Protein AF-0000000071357071 (afdb_homodimer)

Structure (mmCIF, N/CA/C/O backbone):
data_AF-0000000071357071-model_v1
#
loop_
_entity.id
_entity.type
_entity.pdbx_description
1 polymer 'DUF4286 domain-containing protein'
#
loop_
_atom_site.group_PDB
_atom_site.id
_atom_site.type_symbol
_atom_site.label_atom_id
_atom_site.label_alt_id
_atom_site.label_comp_id
_atom_site.label_asym_id
_atom_site.label_entity_id
_atom_site.label_seq_id
_atom_site.pdbx_PDB_ins_code
_atom_site.Cartn_x
_atom_site.Cartn_y
_atom_site.Cartn_z
_atom_site.occupancy
_atom_site.B_iso_or_equiv
_atom_site.auth_seq_id
_atom_site.auth_comp_id
_atom_site.auth_asym_id
_atom_site.auth_atom_id
_atom_site.pdbx_PDB_model_num
ATOM 1 N N . MET A 1 1 ? -12.484 2.705 -7.578 1 94.31 1 MET A N 1
ATOM 2 C CA . MET A 1 1 ? -11.312 1.882 -7.855 1 94.31 1 MET A CA 1
ATOM 3 C C . MET A 1 1 ? -10.867 1.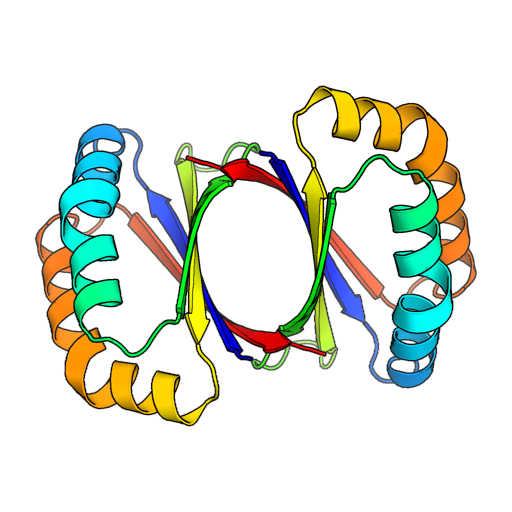126 -6.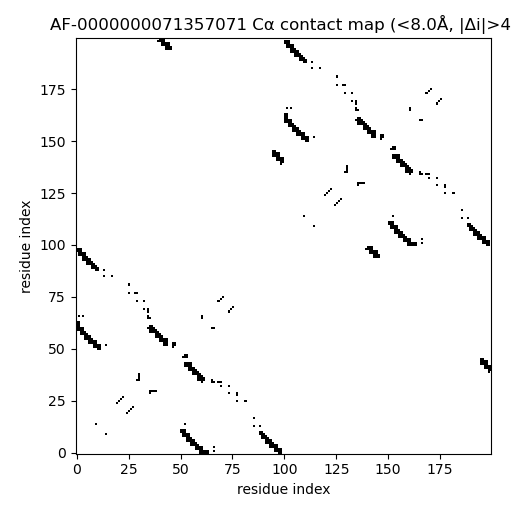605 1 94.31 1 MET A C 1
ATOM 5 O O . MET A 1 1 ? -10.969 1.647 -5.492 1 94.31 1 MET A O 1
ATOM 9 N N . ILE A 1 2 ? -10.547 -0.159 -6.805 1 97.38 2 ILE A N 1
ATOM 10 C CA . ILE A 1 2 ? -10.1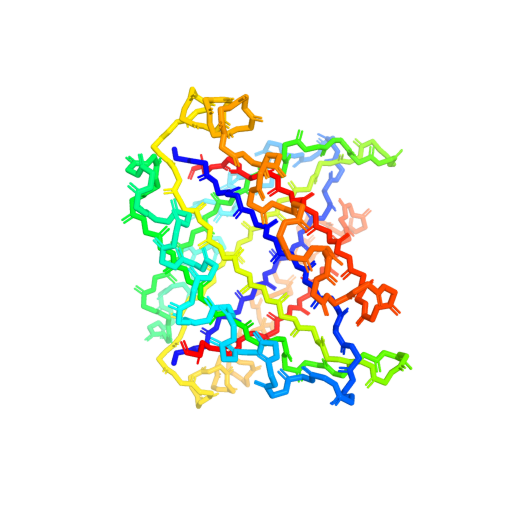33 -0.996 -5.684 1 97.38 2 ILE A CA 1
ATOM 11 C C . ILE A 1 2 ? -8.68 -1.426 -5.871 1 97.38 2 ILE A C 1
ATOM 13 O O . ILE A 1 2 ? -8.273 -1.801 -6.973 1 97.38 2 ILE A O 1
ATOM 17 N N . LEU A 1 3 ? -8 -1.233 -4.844 1 98 3 LEU A N 1
ATOM 18 C CA . LEU A 1 3 ? -6.617 -1.698 -4.824 1 98 3 LEU A CA 1
ATOM 19 C C . LEU A 1 3 ? -6.508 -3.051 -4.129 1 98 3 LEU A C 1
ATOM 21 O O . LEU A 1 3 ? -6.91 -3.193 -2.973 1 98 3 LEU A O 1
ATOM 25 N N . TYR A 1 4 ? -6.094 -4.027 -4.879 1 98.19 4 TYR A N 1
ATOM 26 C CA . TYR A 1 4 ? -5.695 -5.324 -4.34 1 98.19 4 TYR A CA 1
ATOM 27 C C . TYR A 1 4 ? -4.199 -5.355 -4.043 1 98.19 4 TYR A C 1
ATOM 29 O O . TYR A 1 4 ? -3.381 -5.488 -4.957 1 98.19 4 TYR A O 1
ATOM 37 N N . ASN A 1 5 ? -3.896 -5.242 -2.773 1 97.88 5 ASN A N 1
ATOM 38 C CA . ASN A 1 5 ? -2.504 -5.148 -2.354 1 97.88 5 ASN A CA 1
ATOM 39 C C . ASN A 1 5 ? -2.006 -6.461 -1.757 1 97.88 5 ASN A C 1
ATOM 41 O O . ASN A 1 5 ? -2.578 -6.965 -0.79 1 97.88 5 ASN A O 1
ATOM 45 N N . VAL A 1 6 ? -0.964 -6.988 -2.305 1 97.88 6 VAL A N 1
ATOM 46 C CA . VAL A 1 6 ? -0.366 -8.219 -1.805 1 97.88 6 VAL A CA 1
ATOM 47 C C . VAL A 1 6 ? 1.054 -7.945 -1.314 1 97.88 6 VAL A C 1
ATOM 49 O O . VAL A 1 6 ? 1.911 -7.512 -2.088 1 97.88 6 VAL A O 1
ATOM 52 N N . THR A 1 7 ? 1.26 -8.141 -0.059 1 97.12 7 THR A N 1
ATOM 53 C CA . THR A 1 7 ? 2.586 -8.016 0.536 1 97.12 7 THR A CA 1
ATOM 54 C C . THR A 1 7 ? 3.178 -9.383 0.846 1 97.12 7 THR A C 1
ATOM 56 O O . THR A 1 7 ? 2.523 -10.219 1.474 1 97.12 7 THR A O 1
ATOM 59 N N . VAL A 1 8 ? 4.387 -9.555 0.449 1 97.12 8 VAL A N 1
ATOM 60 C CA . VAL A 1 8 ? 5.035 -10.844 0.639 1 97.12 8 VAL A CA 1
ATOM 61 C C . VAL A 1 8 ? 6.391 -10.656 1.313 1 97.12 8 VAL A C 1
ATOM 63 O O . VAL A 1 8 ? 7.18 -9.805 0.9 1 97.12 8 VAL A O 1
ATOM 66 N N . ASN A 1 9 ? 6.504 -11.305 2.396 1 97.19 9 ASN A N 1
ATOM 67 C CA . ASN A 1 9 ? 7.82 -11.484 2.996 1 97.19 9 ASN A CA 1
ATOM 68 C C . ASN A 1 9 ? 8.508 -12.75 2.48 1 97.19 9 ASN A C 1
ATOM 70 O O . ASN A 1 9 ? 8.023 -13.859 2.703 1 97.19 9 ASN A O 1
ATOM 74 N N . ILE A 1 10 ? 9.594 -12.625 1.825 1 96.75 10 ILE A N 1
ATOM 75 C CA . ILE A 1 10 ? 10.203 -13.742 1.11 1 96.75 10 ILE A CA 1
ATOM 76 C C . ILE A 1 10 ? 11.578 -14.039 1.692 1 96.75 10 ILE A C 1
ATOM 78 O O . ILE A 1 10 ? 12.344 -13.117 2.006 1 96.75 10 ILE A O 1
ATOM 82 N N . ASP A 1 11 ? 11.844 -15.336 1.886 1 95.94 11 ASP A N 1
ATOM 83 C CA . ASP A 1 11 ? 13.172 -15.781 2.314 1 95.94 11 ASP A CA 1
ATOM 84 C C . ASP A 1 11 ? 14.242 -15.312 1.337 1 95.94 11 ASP A C 1
ATOM 86 O O . ASP A 1 11 ? 14.078 -15.43 0.121 1 95.94 11 ASP A O 1
ATOM 90 N N . GLN A 1 12 ? 15.273 -14.836 1.868 1 94.25 12 GLN A N 1
ATOM 91 C CA . GLN A 1 12 ? 16.344 -14.266 1.049 1 94.25 12 GLN A CA 1
ATOM 92 C C . GLN A 1 12 ? 16.938 -15.312 0.119 1 94.25 12 GLN A C 1
ATOM 94 O O . GLN A 1 12 ? 17.406 -14.984 -0.975 1 94.25 12 GLN A O 1
ATOM 99 N N . SER A 1 13 ? 16.875 -16.562 0.537 1 94.88 13 SER A N 1
ATOM 100 C CA . SER A 1 13 ? 17.516 -17.656 -0.212 1 94.88 13 SER A CA 1
ATOM 101 C C . SER A 1 13 ? 16.812 -17.875 -1.551 1 94.88 13 SER A C 1
ATOM 103 O O . SER A 1 13 ? 17.422 -18.391 -2.49 1 94.88 13 SER A O 1
ATOM 105 N N . VAL A 1 14 ? 15.586 -17.438 -1.696 1 96.69 14 VAL A N 1
ATOM 106 C CA . VAL A 1 14 ? 14.852 -17.688 -2.936 1 96.69 14 VAL A CA 1
ATOM 107 C C . VAL A 1 14 ? 14.406 -16.359 -3.547 1 96.69 14 VAL A C 1
ATOM 109 O O . VAL A 1 14 ? 13.586 -16.344 -4.469 1 96.69 14 VAL A O 1
ATOM 112 N N . GLU A 1 15 ? 14.891 -15.273 -3.027 1 96.81 15 GLU A N 1
ATOM 113 C CA . GLU A 1 15 ? 14.422 -13.938 -3.381 1 96.81 15 GLU A CA 1
ATOM 114 C C . GLU A 1 15 ? 14.555 -13.688 -4.879 1 96.81 15 GLU A C 1
ATOM 116 O O . GLU A 1 15 ? 13.594 -13.273 -5.531 1 96.81 15 GLU A O 1
ATOM 121 N N . ASP A 1 16 ? 15.758 -13.977 -5.465 1 96.75 16 ASP A N 1
ATOM 122 C CA . ASP A 1 16 ? 16.016 -13.703 -6.871 1 96.75 16 ASP A CA 1
ATOM 123 C C . ASP A 1 16 ? 15.094 -14.508 -7.773 1 96.75 16 ASP A C 1
ATOM 125 O O . ASP A 1 16 ? 14.523 -13.977 -8.727 1 96.75 16 ASP A O 1
ATOM 129 N N . GLU A 1 17 ? 14.984 -15.75 -7.488 1 97.81 17 GLU A N 1
ATOM 130 C CA . GLU A 1 17 ? 14.086 -16.609 -8.25 1 97.81 17 GLU A CA 1
ATOM 131 C C . GLU A 1 17 ? 12.641 -16.141 -8.148 1 97.81 17 GLU A C 1
ATOM 133 O O . GLU A 1 17 ? 11.906 -16.141 -9.141 1 97.81 17 GLU A O 1
ATOM 138 N N . TRP A 1 18 ? 12.312 -15.742 -6.973 1 98.19 18 TRP A N 1
ATOM 139 C CA . TRP A 1 18 ? 10.953 -15.273 -6.727 1 98.19 18 TRP A CA 1
ATOM 140 C C . TRP A 1 18 ? 10.656 -14 -7.52 1 98.19 18 TRP A C 1
ATOM 142 O O . TRP A 1 18 ? 9.609 -13.891 -8.156 1 98.19 18 TRP A O 1
ATOM 152 N N . ILE A 1 19 ? 11.602 -13.094 -7.5 1 98.06 19 ILE A N 1
ATOM 153 C CA . ILE A 1 19 ? 11.422 -11.844 -8.227 1 98.06 19 ILE A CA 1
ATOM 154 C C . ILE A 1 19 ? 11.25 -12.133 -9.719 1 98.06 19 ILE A C 1
ATOM 156 O O . ILE A 1 19 ? 10.375 -11.555 -10.367 1 98.06 19 ILE A O 1
ATOM 160 N N . LYS A 1 20 ? 12.047 -13.008 -10.219 1 98.06 20 LYS A N 1
ATOM 161 C CA . LYS A 1 20 ? 11.961 -13.391 -11.625 1 98.06 20 LYS A CA 1
ATOM 162 C C . LYS A 1 20 ? 10.602 -14.016 -11.938 1 98.06 20 LYS A C 1
ATOM 164 O O . LYS A 1 20 ? 9.961 -13.656 -12.93 1 98.06 20 LYS A O 1
ATOM 169 N N . PHE A 1 21 ? 10.188 -14.945 -11.07 1 98.5 21 PHE A N 1
ATOM 170 C CA . PHE A 1 21 ? 8.898 -15.602 -11.242 1 98.5 21 PHE A CA 1
ATOM 171 C C . PHE A 1 21 ? 7.766 -14.586 -11.219 1 98.5 21 PHE A C 1
ATOM 173 O O . PHE A 1 21 ? 6.863 -14.633 -12.055 1 98.5 21 PHE A O 1
ATOM 180 N N . MET A 1 22 ? 7.801 -13.609 -10.266 1 98.5 22 MET A N 1
ATOM 181 C CA . MET A 1 22 ? 6.77 -12.578 -10.164 1 98.5 22 MET A CA 1
ATOM 182 C C . MET A 1 22 ? 6.719 -11.727 -11.422 1 98.5 22 MET A C 1
ATOM 184 O O . MET A 1 22 ? 5.648 -11.516 -11.992 1 98.5 22 MET A O 1
ATOM 188 N N . ARG A 1 23 ? 7.883 -11.297 -11.906 1 97.75 23 ARG A N 1
ATOM 189 C CA . ARG A 1 23 ? 7.969 -10.344 -13.008 1 97.75 23 ARG A CA 1
ATOM 190 C C . ARG A 1 23 ? 7.629 -11.016 -14.336 1 97.75 23 ARG A C 1
ATOM 192 O O . ARG A 1 23 ? 6.961 -10.43 -15.188 1 97.75 23 ARG A O 1
ATOM 199 N N . GLU A 1 24 ? 8 -12.227 -14.508 1 98 24 GLU A N 1
ATOM 200 C CA . GLU A 1 24 ? 7.934 -12.844 -15.828 1 98 24 GLU A CA 1
ATOM 201 C C . GLU A 1 24 ? 6.715 -13.758 -15.953 1 98 24 GLU A C 1
ATOM 203 O O . GLU A 1 24 ? 6.266 -14.055 -17.062 1 98 24 GLU A O 1
ATOM 208 N N . THR A 1 25 ? 6.215 -14.203 -14.828 1 98.44 25 THR A N 1
ATOM 209 C CA . THR A 1 25 ? 5.168 -15.219 -14.922 1 98.44 25 THR A CA 1
ATOM 210 C C . THR A 1 25 ? 3.92 -14.773 -14.156 1 98.44 25 THR A C 1
ATOM 212 O O . THR A 1 25 ? 2.885 -14.492 -14.766 1 98.44 25 THR A O 1
ATOM 215 N N . HIS A 1 26 ? 3.979 -14.633 -12.844 1 98.69 26 HIS A N 1
ATOM 216 C CA . HIS A 1 26 ? 2.811 -14.5 -11.977 1 98.69 26 HIS A CA 1
ATOM 217 C C . HIS A 1 26 ? 2.055 -13.203 -12.266 1 98.69 26 HIS A C 1
ATOM 219 O O . HIS A 1 26 ? 0.847 -13.227 -12.516 1 98.69 26 HIS A O 1
ATOM 225 N N . ILE A 1 27 ? 2.775 -12.055 -12.266 1 98.56 27 ILE A N 1
ATOM 226 C CA . ILE A 1 27 ? 2.129 -10.758 -12.453 1 98.56 27 ILE A CA 1
ATOM 227 C C . ILE A 1 27 ? 1.509 -10.695 -13.852 1 98.56 27 ILE A C 1
ATOM 229 O O . ILE A 1 27 ? 0.346 -10.312 -14 1 98.56 27 ILE A O 1
ATOM 233 N N . PRO A 1 28 ? 2.301 -11.141 -14.898 1 98.44 28 PRO A N 1
ATOM 234 C CA . PRO A 1 28 ? 1.696 -11.148 -16.234 1 98.44 28 PRO A CA 1
ATOM 235 C C . PRO A 1 28 ? 0.455 -12.031 -16.312 1 98.44 28 PRO A C 1
ATOM 237 O O . PRO A 1 28 ? -0.517 -11.68 -16.984 1 98.44 28 PRO A O 1
ATOM 240 N N . GLU A 1 29 ? 0.411 -13.156 -15.656 1 98.5 29 GLU A N 1
ATOM 241 C CA . GLU A 1 29 ? -0.749 -14.039 -15.656 1 98.5 29 GLU A CA 1
ATOM 242 C C . GLU A 1 29 ? -1.946 -13.383 -14.977 1 98.5 29 GLU A C 1
ATOM 244 O O . GLU A 1 29 ? -3.078 -13.508 -15.453 1 98.5 29 GLU A O 1
ATOM 249 N N . VAL A 1 30 ? -1.694 -12.719 -13.867 1 98.56 30 VAL A N 1
ATOM 250 C CA . VAL A 1 30 ? -2.76 -12.008 -13.172 1 98.56 30 VAL A CA 1
ATOM 251 C C . VAL A 1 30 ? -3.324 -10.914 -14.078 1 98.56 30 VAL A C 1
ATOM 253 O O . VAL A 1 30 ? -4.543 -10.781 -14.211 1 98.56 30 VAL A O 1
ATOM 256 N N . MET A 1 31 ? -2.432 -10.203 -14.727 1 98.38 31 MET A N 1
ATOM 257 C CA . MET A 1 31 ? -2.859 -9.117 -15.602 1 98.38 31 MET A CA 1
ATOM 258 C C . MET A 1 31 ? -3.594 -9.656 -16.828 1 98.38 31 MET A C 1
ATOM 260 O O . MET A 1 31 ? -4.504 -9.008 -17.344 1 98.38 31 MET A O 1
ATOM 264 N N . ALA A 1 32 ? -3.221 -10.812 -17.312 1 98 32 ALA A N 1
ATOM 265 C CA . ALA A 1 32 ? -3.791 -11.422 -18.5 1 98 32 ALA A CA 1
ATOM 266 C C . ALA A 1 32 ? -5.254 -11.797 -18.281 1 98 32 ALA A C 1
ATOM 268 O O . ALA A 1 32 ? -5.988 -12.039 -19.25 1 98 32 ALA A O 1
ATOM 269 N N . THR A 1 33 ? -5.641 -11.875 -17.016 1 97.94 33 THR A N 1
ATOM 270 C CA . THR A 1 33 ? -7.047 -12.148 -16.734 1 97.94 33 THR A CA 1
ATOM 271 C C . THR A 1 33 ? -7.938 -11.031 -17.281 1 97.94 33 THR A C 1
ATOM 273 O O . THR A 1 33 ? -9.133 -11.234 -17.484 1 97.94 33 THR A O 1
ATOM 276 N N . GLY A 1 34 ? -7.371 -9.805 -17.359 1 97.81 34 GLY A N 1
ATOM 277 C CA . GLY A 1 34 ? -8.102 -8.664 -17.875 1 97.81 34 GLY A CA 1
ATOM 278 C C . GLY A 1 34 ? -8.938 -7.957 -16.828 1 97.81 34 GLY A C 1
ATOM 279 O O . GLY A 1 34 ? -9.727 -7.059 -17.156 1 97.81 34 GLY A O 1
ATOM 280 N N . LEU A 1 35 ? -8.742 -8.32 -15.633 1 98.25 35 LEU A N 1
ATOM 281 C CA . LEU A 1 35 ? -9.617 -7.812 -14.586 1 98.25 35 LEU A CA 1
ATOM 282 C C . LEU A 1 35 ? -8.977 -6.637 -13.859 1 98.25 35 LEU A C 1
ATOM 284 O O . LEU A 1 35 ? -9.633 -5.938 -13.086 1 98.25 35 LEU A O 1
ATOM 288 N N . PHE A 1 36 ? -7.695 -6.426 -14.07 1 98.31 36 PHE A N 1
ATOM 289 C CA . PHE A 1 36 ? -6.957 -5.332 -13.445 1 98.31 36 PHE A CA 1
ATOM 290 C C . PHE A 1 36 ? -6.43 -4.367 -14.5 1 98.31 36 PHE A C 1
ATOM 292 O O . PHE A 1 36 ? -5.992 -4.789 -15.578 1 98.31 36 PHE A O 1
ATOM 299 N N . LYS A 1 37 ? -6.457 -3.111 -14.18 1 97.06 37 LYS A N 1
ATOM 300 C CA . LYS A 1 37 ? -6.082 -2.064 -15.125 1 97.06 37 LYS A CA 1
ATOM 301 C C . LYS A 1 37 ? -4.582 -1.797 -15.086 1 97.06 37 LYS A C 1
ATOM 303 O O . LYS A 1 37 ? -3.984 -1.423 -16.094 1 97.06 37 LYS A O 1
ATOM 308 N N . GLU A 1 38 ? -4.086 -1.896 -13.953 1 96.25 38 GLU A N 1
ATOM 309 C CA . GLU A 1 38 ? -2.676 -1.587 -13.7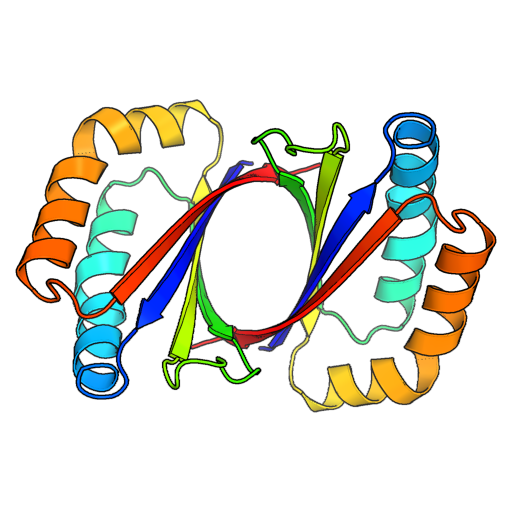42 1 96.25 38 GLU A CA 1
ATOM 310 C C . GLU A 1 38 ? -2.115 -2.35 -12.547 1 96.25 38 GLU A C 1
ATOM 312 O O . GLU A 1 38 ? -2.873 -2.887 -11.734 1 96.25 38 GLU A O 1
ATOM 317 N N . ASN A 1 39 ? -0.818 -2.461 -12.617 1 97.81 39 ASN A N 1
ATOM 318 C CA . ASN A 1 39 ? -0.112 -3.043 -11.477 1 97.81 39 ASN A CA 1
ATOM 319 C C . ASN A 1 39 ? 1.154 -2.26 -11.141 1 97.81 39 ASN A C 1
ATOM 321 O O . ASN A 1 39 ? 1.68 -1.531 -11.984 1 97.81 39 ASN A O 1
ATOM 325 N N . LYS A 1 40 ? 1.569 -2.312 -9.945 1 97.31 40 LYS A N 1
ATOM 326 C CA . LYS A 1 40 ? 2.855 -1.798 -9.477 1 97.31 40 LYS A CA 1
ATOM 327 C C . LYS A 1 40 ? 3.557 -2.805 -8.57 1 97.31 40 LYS A C 1
ATOM 329 O O . LYS A 1 40 ? 2.91 -3.471 -7.762 1 97.31 40 LYS A O 1
ATOM 334 N N . PHE A 1 41 ? 4.816 -2.938 -8.789 1 98.25 41 PHE A N 1
ATOM 335 C CA . PHE A 1 41 ? 5.645 -3.871 -8.039 1 98.25 41 PHE A CA 1
ATOM 336 C C . PHE A 1 41 ? 6.727 -3.131 -7.262 1 98.25 41 PHE A C 1
ATOM 338 O O . PHE A 1 41 ? 7.555 -2.432 -7.852 1 98.25 41 PHE A O 1
ATOM 345 N N . PHE A 1 42 ? 6.621 -3.303 -5.875 1 98.06 42 PHE A N 1
ATOM 346 C CA . PHE A 1 42 ? 7.5 -2.508 -5.02 1 98.06 42 PHE A CA 1
ATOM 347 C C . PHE A 1 42 ? 8.32 -3.408 -4.105 1 98.06 42 PHE A C 1
ATOM 349 O O . PHE A 1 42 ? 7.922 -4.535 -3.809 1 98.06 42 PHE A O 1
ATOM 356 N N . ARG A 1 43 ? 9.461 -2.885 -3.693 1 97 43 ARG A N 1
ATOM 357 C CA . ARG A 1 43 ? 10.242 -3.418 -2.584 1 97 43 ARG A CA 1
ATOM 358 C C . ARG A 1 43 ? 10.188 -2.488 -1.377 1 97 43 ARG A C 1
ATOM 360 O O . ARG A 1 43 ? 10.367 -1.275 -1.512 1 97 43 ARG A O 1
ATOM 367 N N . LEU A 1 44 ? 9.828 -3.02 -0.207 1 95.56 44 LEU A N 1
ATOM 368 C CA . LEU A 1 44 ? 9.891 -2.209 1.005 1 95.56 44 LEU A CA 1
ATOM 369 C C . LEU A 1 44 ? 11.328 -1.88 1.369 1 95.56 44 LEU A C 1
ATOM 371 O O . LEU A 1 44 ? 12.195 -2.764 1.373 1 95.56 44 LEU A O 1
ATOM 375 N N . MET A 1 45 ? 11.586 -0.654 1.649 1 92.5 45 MET A N 1
ATOM 376 C CA . MET A 1 45 ? 12.961 -0.201 1.841 1 92.5 45 MET A CA 1
ATOM 377 C C . MET A 1 45 ? 13.398 -0.375 3.293 1 92.5 45 MET A C 1
ATOM 379 O O . MET A 1 45 ? 14.531 -0.051 3.648 1 92.5 45 MET A O 1
ATOM 383 N N . HIS A 1 46 ? 12.586 -0.886 4.102 1 86.69 46 HIS A N 1
ATOM 384 C CA . HIS A 1 46 ? 12.992 -1.188 5.469 1 86.69 46 HIS A CA 1
ATOM 385 C C . HIS A 1 46 ? 13.195 -2.688 5.664 1 86.69 46 HIS A C 1
ATOM 387 O O . HIS A 1 46 ? 12.508 -3.498 5.039 1 86.69 46 HIS A O 1
ATOM 393 N N . GLU A 1 47 ? 14.117 -2.994 6.414 1 74.75 47 GLU A N 1
ATOM 394 C CA . GLU A 1 47 ? 14.453 -4.387 6.688 1 74.75 47 GLU A CA 1
ATOM 395 C C . GLU A 1 47 ? 13.414 -5.039 7.594 1 74.75 47 GLU A C 1
ATOM 397 O O . GLU A 1 47 ? 12.875 -4.395 8.5 1 74.75 47 GLU A O 1
ATOM 402 N N . ALA A 1 48 ? 13.328 -6.289 7.156 1 78.31 48 ALA A N 1
ATOM 403 C CA . ALA A 1 48 ? 12.453 -7.078 8.023 1 78.31 48 ALA A CA 1
ATOM 404 C C . ALA A 1 48 ? 13.219 -7.609 9.234 1 78.31 48 ALA A C 1
ATOM 406 O O . ALA A 1 48 ? 14.43 -7.84 9.156 1 78.31 48 ALA A O 1
ATOM 407 N N . GLU A 1 49 ? 12.484 -7.699 10.227 1 79.12 49 GLU A N 1
ATOM 408 C CA . GLU A 1 49 ? 13.086 -8.188 11.461 1 79.12 49 GLU A CA 1
ATOM 409 C C . GLU A 1 49 ? 13.555 -9.625 11.32 1 79.12 49 GLU A C 1
ATOM 4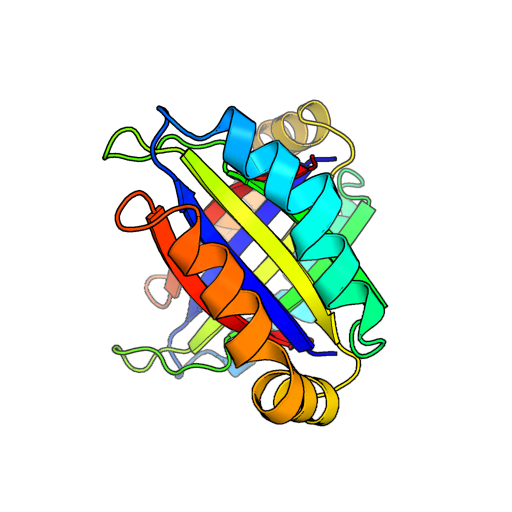11 O O . GLU A 1 49 ? 14.539 -10.031 11.945 1 79.12 49 GLU A O 1
ATOM 416 N N . ASP A 1 50 ? 12.969 -10.43 10.477 1 80.25 50 ASP A N 1
ATOM 417 C CA . ASP A 1 50 ? 13.258 -11.859 10.383 1 80.25 50 ASP A CA 1
ATOM 418 C C . ASP A 1 50 ? 14.312 -12.141 9.312 1 80.25 50 ASP A C 1
ATOM 420 O O . ASP A 1 50 ? 14.625 -13.297 9.023 1 80.25 50 ASP A O 1
ATOM 424 N N . GLY A 1 51 ? 14.805 -11.156 8.758 1 81.81 51 GLY A N 1
ATOM 425 C CA . GLY A 1 51 ? 15.82 -11.328 7.73 1 81.81 51 GLY A CA 1
ATOM 426 C C . GLY A 1 51 ? 15.234 -11.484 6.336 1 81.81 51 GLY A C 1
ATOM 427 O O . GLY A 1 51 ? 15.977 -11.555 5.352 1 81.81 51 GLY A O 1
ATOM 428 N N . GLY A 1 52 ? 14 -11.609 6.238 1 89.94 52 GLY A N 1
ATOM 429 C CA . GLY A 1 52 ? 13.367 -11.648 4.93 1 89.94 52 GLY A CA 1
ATOM 430 C C . GLY A 1 52 ? 13.25 -10.281 4.277 1 89.94 52 GLY A C 1
ATOM 431 O O . GLY A 1 52 ? 13.727 -9.289 4.828 1 89.94 52 GLY A O 1
ATOM 432 N N . VAL A 1 53 ? 12.898 -10.352 3.066 1 94.06 53 VAL A N 1
ATOM 433 C CA . VAL A 1 53 ? 12.672 -9.102 2.346 1 94.06 53 VAL A CA 1
ATOM 434 C C . VAL A 1 53 ? 11.195 -8.953 2.016 1 94.06 53 VAL A C 1
ATOM 436 O O . VAL A 1 53 ? 10.539 -9.922 1.617 1 94.06 53 VAL A O 1
ATOM 439 N N . ASN A 1 54 ? 10.672 -7.766 2.16 1 96.56 54 ASN A N 1
ATOM 440 C CA . ASN A 1 54 ? 9.258 -7.512 1.92 1 96.56 54 ASN A CA 1
ATOM 441 C C . ASN A 1 54 ? 9.031 -6.848 0.565 1 96.56 54 ASN A C 1
ATOM 443 O O . ASN A 1 54 ? 9.75 -5.914 0.198 1 96.56 54 ASN A O 1
ATOM 447 N N . TYR A 1 55 ? 8.125 -7.383 -0.099 1 97.75 55 TYR A N 1
ATOM 448 C CA . TYR A 1 55 ? 7.676 -6.836 -1.375 1 97.75 55 TYR A CA 1
ATOM 449 C C . TYR A 1 55 ? 6.172 -6.582 -1.363 1 97.75 55 TYR A C 1
ATOM 451 O O . TYR A 1 55 ? 5.441 -7.18 -0.568 1 97.75 55 TYR A O 1
ATOM 459 N N . SER A 1 56 ? 5.801 -5.695 -2.242 1 97.69 56 SER A N 1
ATOM 460 C CA . SER A 1 56 ? 4.379 -5.402 -2.402 1 97.69 56 SER A CA 1
ATOM 461 C C . SER A 1 56 ? 3.99 -5.344 -3.875 1 97.69 56 SER A C 1
ATOM 463 O O . SER A 1 56 ? 4.645 -4.664 -4.668 1 97.69 56 SER A O 1
ATOM 465 N N . VAL A 1 57 ? 2.986 -6.062 -4.238 1 98.38 57 VAL A N 1
ATOM 466 C CA . VAL A 1 57 ? 2.387 -5.965 -5.562 1 98.38 57 VAL A CA 1
ATOM 467 C C . VAL A 1 57 ? 0.989 -5.359 -5.453 1 98.38 57 VAL A C 1
ATOM 469 O O . VAL A 1 57 ? 0.148 -5.855 -4.699 1 98.38 57 VAL A O 1
ATOM 472 N N . GLN A 1 58 ? 0.832 -4.328 -6.172 1 98.06 58 GLN A N 1
ATOM 473 C CA . GLN A 1 58 ? -0.45 -3.631 -6.184 1 98.06 58 GLN A CA 1
ATOM 474 C C . GLN A 1 58 ? -1.182 -3.848 -7.508 1 98.06 58 GLN A C 1
ATOM 476 O O . GLN A 1 58 ? -0.616 -3.629 -8.578 1 98.06 58 GLN A O 1
ATOM 481 N N . TYR A 1 59 ? -2.4 -4.312 -7.441 1 98.56 59 TYR A N 1
ATOM 482 C CA . TYR A 1 59 ? -3.271 -4.461 -8.602 1 98.56 59 TYR A CA 1
ATOM 483 C C . TYR A 1 59 ? -4.48 -3.537 -8.5 1 98.56 59 TYR A C 1
ATOM 485 O O . TYR A 1 59 ? -5.207 -3.568 -7.504 1 98.56 59 TYR A O 1
ATOM 493 N N . PHE A 1 60 ? -4.703 -2.781 -9.484 1 98.12 60 PHE A N 1
ATOM 494 C CA . PHE A 1 60 ? -5.797 -1.815 -9.469 1 98.12 60 PHE A CA 1
ATOM 495 C C . PHE A 1 60 ? -6.973 -2.314 -10.297 1 98.12 60 PHE A C 1
ATOM 497 O O . PHE A 1 60 ? -6.848 -2.502 -11.516 1 98.12 60 PHE A O 1
ATOM 504 N N . ALA A 1 61 ? -8.016 -2.514 -9.656 1 98.12 61 ALA A N 1
ATOM 505 C CA . ALA A 1 61 ? -9.25 -2.93 -10.305 1 98.12 61 ALA A CA 1
ATOM 506 C C . ALA A 1 61 ? -10.258 -1.78 -10.367 1 98.12 61 ALA A C 1
ATOM 508 O O . ALA A 1 61 ? -10.289 -0.93 -9.477 1 98.12 61 ALA A O 1
ATOM 509 N N . GLU A 1 62 ? -11.086 -1.845 -11.359 1 97.44 62 GLU A N 1
ATOM 510 C CA . GLU A 1 62 ? -12.07 -0.786 -11.555 1 97.44 62 GLU A CA 1
ATOM 511 C C . GLU A 1 62 ? -13.086 -0.763 -10.422 1 97.44 62 GLU A C 1
ATOM 513 O O . GLU A 1 62 ? -13.531 0.307 -10 1 97.44 62 GLU A O 1
ATOM 518 N N . ASP A 1 63 ? -13.539 -1.926 -10.047 1 96.38 63 ASP A N 1
ATOM 519 C CA . ASP A 1 63 ? -14.539 -2.02 -8.984 1 96.38 63 ASP A CA 1
ATOM 520 C C . ASP A 1 63 ? -14.469 -3.373 -8.281 1 96.38 63 ASP A C 1
ATOM 522 O O . ASP A 1 63 ? -13.625 -4.207 -8.617 1 96.38 63 ASP A O 1
ATOM 526 N N . MET A 1 64 ? -15.297 -3.531 -7.27 1 95.62 64 MET A N 1
ATOM 527 C CA . MET A 1 64 ? -15.297 -4.719 -6.418 1 95.62 64 MET A CA 1
ATOM 528 C C . MET A 1 64 ? -15.703 -5.957 -7.211 1 95.62 64 MET A C 1
ATOM 530 O O . MET A 1 64 ? -15.32 -7.074 -6.863 1 95.62 64 MET A O 1
ATOM 534 N N . ASP A 1 65 ? -16.484 -5.785 -8.258 1 97.75 65 ASP A N 1
ATOM 535 C CA . ASP A 1 65 ? -16.938 -6.918 -9.062 1 97.75 65 ASP A CA 1
ATOM 536 C C . ASP A 1 65 ? -15.758 -7.617 -9.742 1 97.75 65 ASP A C 1
ATOM 538 O O . ASP A 1 65 ? -15.734 -8.844 -9.844 1 97.75 65 ASP A O 1
ATOM 542 N N . LYS A 1 66 ? -14.836 -6.832 -10.172 1 98.12 66 LYS A N 1
ATOM 543 C CA . LYS A 1 66 ? -13.656 -7.398 -10.812 1 98.12 66 LYS A CA 1
ATOM 544 C C . LYS A 1 66 ? -12.836 -8.219 -9.82 1 98.12 66 LYS A C 1
ATOM 546 O O . LYS A 1 66 ? -12.312 -9.281 -10.156 1 98.12 66 LYS A O 1
ATOM 551 N N . ILE A 1 67 ? -12.781 -7.77 -8.609 1 97.56 67 ILE A N 1
ATOM 552 C CA . ILE A 1 67 ? -12.062 -8.477 -7.559 1 97.56 67 ILE A CA 1
ATOM 553 C C . ILE A 1 67 ? -12.742 -9.805 -7.262 1 97.56 67 ILE A C 1
ATOM 555 O O . ILE A 1 67 ? -12.086 -10.844 -7.164 1 97.56 67 ILE A O 1
ATOM 559 N N . LYS A 1 68 ? -13.984 -9.773 -7.109 1 97.5 68 LYS A N 1
ATOM 560 C CA . LYS A 1 68 ? -14.75 -10.984 -6.828 1 97.5 68 LYS A CA 1
ATOM 561 C C . LYS A 1 68 ? -14.586 -12.016 -7.945 1 97.5 68 LYS A C 1
ATOM 563 O O . LYS A 1 68 ? -14.406 -13.203 -7.68 1 97.5 68 LYS A O 1
ATOM 568 N N . GLU A 1 69 ? -14.688 -11.508 -9.117 1 98.06 69 GLU A N 1
ATOM 569 C CA . GLU A 1 69 ? -14.484 -12.383 -10.266 1 98.06 69 GLU A CA 1
ATOM 570 C C . GLU A 1 69 ? -13.094 -13.016 -10.234 1 98.06 69 GLU A C 1
ATOM 572 O O . GLU A 1 69 ? -12.945 -14.211 -10.484 1 98.06 69 GLU A O 1
ATOM 577 N N . TYR A 1 70 ? -12.125 -12.188 -9.969 1 98.5 70 TYR A N 1
ATOM 578 C CA . TYR A 1 70 ? -10.758 -12.68 -9.852 1 98.5 70 TYR A CA 1
ATOM 579 C C . TYR A 1 70 ? -10.656 -13.781 -8.805 1 98.5 70 TYR A C 1
ATOM 581 O O . TYR A 1 70 ? -10.078 -14.836 -9.055 1 98.5 70 TYR A O 1
ATOM 589 N N . GLN A 1 71 ? -11.156 -13.539 -7.609 1 97.31 71 GLN A N 1
ATOM 590 C CA . GLN A 1 71 ? -11.102 -14.477 -6.492 1 97.31 71 GLN A CA 1
ATOM 591 C C . GLN A 1 71 ? -11.844 -15.766 -6.816 1 97.31 71 GLN A C 1
ATOM 593 O O . GLN A 1 71 ? -11.414 -16.859 -6.422 1 97.31 71 GLN A O 1
ATOM 598 N N . GLU A 1 72 ? -12.867 -15.664 -7.586 1 97.31 72 GLU A N 1
ATOM 599 C CA . GLU A 1 72 ? -13.711 -16.812 -7.883 1 97.31 72 GLU A CA 1
ATOM 600 C C . GLU A 1 72 ? -13.141 -17.641 -9.031 1 97.31 72 GLU A C 1
ATOM 602 O O . GLU A 1 72 ? -13.18 -18.875 -8.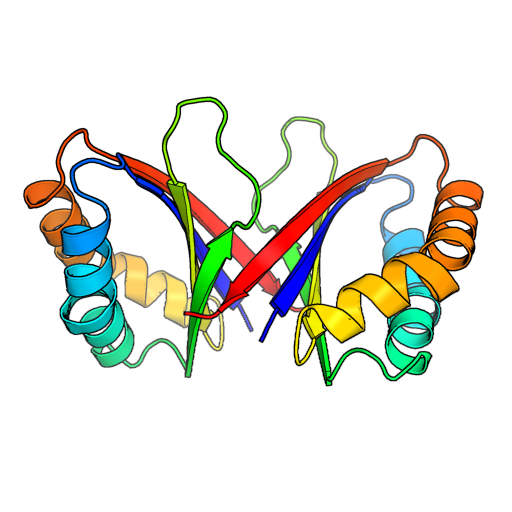992 1 97.31 72 GLU A O 1
ATOM 607 N N . LYS A 1 73 ? -12.523 -17 -9.961 1 97.88 73 LYS A N 1
ATOM 608 C CA . LYS A 1 73 ? -12.234 -17.703 -11.211 1 97.88 73 LYS A CA 1
ATOM 609 C C . LYS A 1 73 ? -10.742 -17.953 -11.367 1 97.88 73 LYS A C 1
ATOM 611 O O . LYS A 1 73 ? -10.328 -18.891 -12.062 1 97.88 73 LYS A O 1
ATOM 616 N N . HIS A 1 74 ? -9.961 -17.078 -10.789 1 98.12 74 HIS A N 1
ATOM 617 C CA . HIS A 1 74 ? -8.562 -17.109 -11.219 1 98.12 74 HIS A CA 1
ATOM 618 C C . HIS A 1 74 ? -7.625 -17.281 -10.031 1 98.12 74 HIS A C 1
ATOM 620 O O . HIS A 1 74 ? -6.582 -17.922 -10.141 1 98.12 74 HIS A O 1
ATOM 626 N N . ALA A 1 75 ? -7.961 -16.734 -8.867 1 97.19 75 ALA A N 1
ATOM 627 C CA . ALA A 1 75 ? -7.047 -16.578 -7.738 1 97.19 75 ALA A CA 1
ATOM 628 C C . ALA A 1 75 ? -6.496 -17.938 -7.285 1 97.19 75 ALA A C 1
ATOM 630 O O . ALA A 1 75 ? -5.289 -18.094 -7.102 1 97.19 75 ALA A O 1
ATOM 631 N N . ARG A 1 76 ? -7.367 -18.875 -7.137 1 96.94 76 ARG A N 1
ATOM 632 C CA . ARG A 1 76 ? -6.977 -20.188 -6.609 1 96.94 76 ARG A CA 1
ATOM 633 C C . ARG A 1 76 ? -5.852 -20.797 -7.438 1 96.94 76 ARG A C 1
ATOM 635 O O . ARG A 1 76 ? -4.812 -21.188 -6.895 1 96.94 76 ARG A O 1
ATOM 642 N N . GLN A 1 77 ? -6.043 -20.891 -8.688 1 97.06 77 GLN A N 1
ATOM 643 C CA . GLN A 1 77 ? -5.059 -21.516 -9.562 1 97.06 77 GLN A CA 1
ATOM 644 C C . GLN A 1 77 ? -3.732 -20.75 -9.523 1 97.06 77 GLN A C 1
ATOM 646 O O . GLN A 1 77 ? -2.666 -21.359 -9.445 1 97.06 77 GLN A O 1
ATOM 651 N N . LEU A 1 78 ? -3.814 -19.469 -9.602 1 97.81 78 LEU A N 1
ATOM 652 C CA . LEU A 1 78 ? -2.609 -18.656 -9.633 1 97.81 78 LEU A CA 1
ATOM 653 C C . LEU A 1 78 ? -1.867 -18.719 -8.305 1 97.81 78 LEU A C 1
ATOM 655 O O . LEU A 1 78 ? -0.638 -18.812 -8.273 1 97.81 78 LEU A O 1
ATOM 659 N N . GLN A 1 79 ? -2.592 -18.672 -7.18 1 96.81 79 GLN A N 1
ATOM 660 C CA . GLN A 1 79 ? -1.982 -18.734 -5.855 1 96.81 79 GLN A CA 1
ATOM 661 C C . GLN A 1 79 ? -1.403 -20.109 -5.578 1 96.81 79 GLN A C 1
ATOM 663 O O . GLN A 1 79 ? -0.362 -20.234 -4.93 1 96.81 79 GLN A O 1
ATOM 668 N N . ASP A 1 80 ? -2.068 -21.141 -6.105 1 97.06 80 ASP A N 1
ATOM 669 C CA . ASP A 1 80 ? -1.56 -22.5 -5.961 1 97.06 80 ASP A CA 1
ATOM 670 C C . ASP A 1 80 ? -0.209 -22.656 -6.656 1 97.06 80 ASP A C 1
ATOM 672 O O . ASP A 1 80 ? 0.703 -23.297 -6.121 1 97.06 80 ASP A O 1
ATOM 676 N N . LYS A 1 81 ? -0.155 -22.156 -7.828 1 96.44 81 LYS A N 1
ATOM 677 C CA . LYS A 1 81 ? 1.103 -22.188 -8.57 1 96.44 81 LYS A CA 1
ATOM 678 C C . LYS A 1 81 ? 2.223 -21.516 -7.777 1 96.44 81 LYS A C 1
ATOM 680 O O . LYS A 1 81 ? 3.334 -22.047 -7.699 1 96.44 81 LYS A O 1
ATOM 685 N N . HIS A 1 82 ? 1.933 -20.328 -7.238 1 97.06 82 HIS A N 1
ATOM 686 C CA . HIS A 1 82 ? 2.883 -19.594 -6.406 1 97.06 82 HIS A CA 1
ATOM 687 C C . HIS A 1 82 ? 3.271 -20.406 -5.172 1 97.06 82 HIS A C 1
ATOM 689 O O . HIS A 1 82 ? 4.453 -20.5 -4.836 1 97.06 82 HIS A O 1
ATOM 695 N N . GLN A 1 83 ? 2.314 -21 -4.539 1 96.31 83 GLN A N 1
ATOM 696 C CA . GLN A 1 83 ? 2.537 -21.781 -3.328 1 96.31 83 GLN A CA 1
ATOM 697 C C . GLN A 1 83 ? 3.402 -23 -3.613 1 96.31 83 GLN A C 1
ATOM 699 O O . GLN A 1 83 ? 4.285 -23.344 -2.824 1 96.31 83 GLN A O 1
ATOM 704 N N . LEU A 1 84 ? 3.131 -23.688 -4.688 1 95.62 84 LEU A N 1
ATOM 705 C CA . LEU A 1 84 ? 3.863 -24.891 -5.059 1 95.62 84 LEU A CA 1
ATOM 706 C C . LEU A 1 84 ? 5.34 -24.578 -5.289 1 95.62 84 LEU A C 1
ATOM 708 O O . LEU A 1 84 ? 6.211 -25.359 -4.91 1 95.62 84 LEU A O 1
ATOM 712 N N . LYS A 1 85 ? 5.602 -23.5 -5.805 1 96.31 85 LYS A N 1
ATOM 713 C CA . LYS A 1 85 ? 6.973 -23.156 -6.18 1 96.31 85 LYS A CA 1
ATOM 714 C C . LYS A 1 85 ? 7.766 -22.688 -4.965 1 96.31 85 LYS A C 1
ATOM 716 O O . LYS A 1 85 ? 8.969 -22.953 -4.859 1 96.31 85 LYS A O 1
ATOM 721 N N . PHE A 1 86 ? 7.117 -21.984 -4.07 1 97.31 86 PHE A N 1
ATOM 722 C CA . PHE A 1 86 ? 7.859 -21.344 -2.992 1 97.31 86 PHE A CA 1
ATOM 723 C C . PHE A 1 86 ? 7.312 -21.766 -1.634 1 97.31 86 PHE A C 1
ATOM 725 O O . PHE A 1 86 ? 7.316 -20.969 -0.686 1 97.31 86 PHE A O 1
ATOM 732 N N . ARG A 1 87 ? 6.996 -22.922 -1.492 1 93.38 87 ARG A N 1
ATOM 733 C CA . ARG A 1 87 ? 6.391 -23.453 -0.28 1 93.38 87 ARG A CA 1
ATOM 734 C C . ARG A 1 87 ? 7.277 -23.203 0.935 1 93.38 87 ARG A C 1
ATOM 736 O O . ARG A 1 87 ? 8.484 -23.453 0.889 1 93.38 87 ARG A O 1
ATOM 743 N N . ASP A 1 88 ? 6.652 -22.625 1.979 1 94.25 88 ASP A N 1
ATOM 744 C CA . ASP A 1 88 ? 7.258 -22.406 3.291 1 94.25 88 ASP A CA 1
ATOM 745 C C . ASP A 1 88 ? 8.406 -21.406 3.215 1 94.25 88 ASP A C 1
ATOM 747 O O . ASP A 1 88 ? 9.297 -21.406 4.066 1 94.25 88 ASP A O 1
ATOM 751 N N . ARG A 1 89 ? 8.469 -20.641 2.203 1 95.69 89 ARG A N 1
ATOM 752 C CA . ARG A 1 89 ? 9.562 -19.688 2.039 1 95.69 89 ARG A CA 1
ATOM 753 C C . ARG A 1 89 ? 9.047 -18.25 2.023 1 95.69 89 ARG A C 1
ATOM 755 O O . ARG A 1 89 ? 9.773 -17.328 1.656 1 95.69 89 ARG A O 1
ATOM 762 N N . TYR A 1 90 ? 7.828 -18.172 2.338 1 96.44 90 TYR A N 1
ATOM 763 C CA . TYR A 1 90 ? 7.262 -16.828 2.291 1 96.44 90 TYR A CA 1
ATOM 764 C C . TYR A 1 90 ? 6.117 -16.672 3.287 1 96.44 90 TYR A C 1
ATOM 766 O O . TYR A 1 90 ? 5.57 -17.672 3.762 1 96.44 90 TYR A O 1
ATOM 774 N N . VAL A 1 91 ? 5.891 -15.516 3.672 1 95.94 91 VAL A N 1
ATOM 775 C CA . VAL A 1 91 ? 4.684 -15.086 4.371 1 95.94 91 VAL A CA 1
ATOM 776 C C . VAL A 1 91 ? 3.951 -14.031 3.541 1 95.94 91 VAL A C 1
ATOM 778 O O . VAL A 1 91 ? 4.57 -13.102 3.016 1 95.94 91 VAL A O 1
ATOM 781 N N . ILE A 1 92 ? 2.629 -14.195 3.436 1 96.19 92 ILE A N 1
ATOM 782 C CA . ILE A 1 92 ? 1.891 -13.336 2.518 1 96.19 92 ILE A CA 1
ATOM 783 C C . ILE A 1 92 ? 0.73 -12.672 3.254 1 96.19 92 ILE A C 1
ATOM 785 O O . ILE A 1 92 ? 0.112 -13.281 4.129 1 96.19 92 ILE A O 1
ATOM 789 N N . PHE A 1 93 ? 0.51 -11.43 2.893 1 94.25 93 PHE A N 1
ATOM 790 C CA . PHE A 1 93 ? -0.608 -10.648 3.402 1 94.25 93 PHE A CA 1
ATOM 791 C C . PHE A 1 93 ? -1.347 -9.953 2.264 1 94.25 93 PHE A C 1
ATOM 793 O O . PHE A 1 93 ? -0.734 -9.258 1.449 1 94.25 93 PHE A O 1
ATOM 800 N N . ARG A 1 94 ? -2.674 -10.148 2.281 1 96.31 94 ARG A N 1
ATOM 801 C CA . ARG A 1 94 ? -3.496 -9.523 1.251 1 96.31 94 ARG A CA 1
ATOM 802 C C . ARG A 1 94 ? -4.492 -8.547 1.864 1 96.31 94 ARG A C 1
ATOM 804 O O . ARG A 1 94 ? -5.07 -8.82 2.918 1 96.31 94 ARG A O 1
ATOM 811 N N . SER A 1 95 ? -4.582 -7.387 1.17 1 95.69 95 SER A N 1
ATOM 812 C CA . SER A 1 95 ? -5.551 -6.398 1.631 1 95.69 95 SER A CA 1
ATOM 813 C C . SER A 1 95 ? -6.25 -5.723 0.457 1 95.69 95 SER A C 1
ATOM 815 O O . SER A 1 95 ? -5.664 -5.566 -0.616 1 95.69 95 SER A O 1
ATOM 817 N N . LEU A 1 96 ? -7.512 -5.445 0.722 1 97.31 96 LEU A N 1
ATOM 818 C CA . LEU A 1 96 ? -8.297 -4.664 -0.228 1 97.31 96 LEU A CA 1
ATOM 819 C C . LEU A 1 96 ? -8.469 -3.227 0.26 1 97.31 96 LEU A C 1
ATOM 821 O O . LEU A 1 96 ? -8.797 -2.998 1.425 1 97.31 96 LEU A O 1
ATOM 825 N N . LEU A 1 97 ? -8.18 -2.34 -0.608 1 97.12 97 LEU A N 1
ATOM 826 C CA . LEU A 1 97 ? -8.344 -0.924 -0.299 1 97.12 97 LEU A CA 1
ATOM 827 C C . LEU A 1 97 ? -9.266 -0.252 -1.307 1 97.12 97 LEU A C 1
ATOM 829 O O . LEU A 1 97 ? -9.219 -0.553 -2.502 1 97.12 97 LEU A O 1
ATOM 833 N N . GLU A 1 98 ? -10.102 0.599 -0.812 1 97.44 98 GLU A N 1
ATOM 834 C CA . GLU A 1 98 ? -11.008 1.364 -1.662 1 97.44 98 GLU A CA 1
ATOM 835 C C . GLU A 1 98 ? -10.539 2.809 -1.81 1 97.44 98 GLU A C 1
ATOM 837 O O . GLU A 1 98 ? -10.234 3.473 -0.816 1 97.44 98 GLU A O 1
ATOM 842 N N . GLN A 1 99 ? -10.492 3.24 -3.025 1 96.31 99 GLN A N 1
ATOM 843 C CA . GLN A 1 99 ? -10.062 4.613 -3.264 1 96.31 99 GLN A CA 1
ATOM 844 C C . GLN A 1 99 ? -11.141 5.609 -2.852 1 96.31 99 GLN A C 1
ATOM 846 O O . GLN A 1 99 ? -12.32 5.406 -3.137 1 96.31 99 GLN A O 1
ATOM 851 N N . LEU A 1 100 ? -10.656 6.684 -2.16 1 94.81 100 LEU A N 1
ATOM 852 C CA . LEU A 1 100 ? -11.562 7.738 -1.724 1 94.81 100 LEU A CA 1
ATOM 853 C C . LEU A 1 100 ? -11.438 8.969 -2.623 1 94.81 100 LEU A C 1
ATOM 855 O O . LEU A 1 100 ? -10.352 9.266 -3.125 1 94.81 100 LEU A O 1
ATOM 859 N N . MET B 1 1 ? 11.148 5.227 -9.117 1 94.25 1 MET B N 1
ATOM 860 C CA . MET B 1 1 ? 10.016 5.844 -8.43 1 94.25 1 MET B CA 1
ATOM 861 C C . MET B 1 1 ? 9.883 5.297 -7.012 1 94.25 1 MET B C 1
ATOM 863 O O . MET B 1 1 ? 10.133 4.117 -6.77 1 94.25 1 MET B O 1
ATOM 867 N N . ILE B 1 2 ? 9.648 6.223 -6.066 1 97.31 2 ILE B N 1
ATOM 868 C CA . ILE B 1 2 ? 9.523 5.836 -4.664 1 97.31 2 ILE B CA 1
ATOM 869 C C . ILE B 1 2 ? 8.109 6.113 -4.172 1 97.31 2 ILE B C 1
ATOM 871 O O . ILE B 1 2 ? 7.539 7.168 -4.473 1 97.31 2 ILE B O 1
ATOM 875 N N . LEU B 1 3 ? 7.621 5.137 -3.572 1 98 3 LEU B N 1
ATOM 876 C CA . LEU B 1 3 ? 6.312 5.285 -2.941 1 98 3 LEU B CA 1
ATOM 877 C C . LEU B 1 3 ? 6.457 5.578 -1.452 1 98 3 LEU B C 1
ATOM 879 O O . LEU B 1 3 ? 7.086 4.805 -0.723 1 98 3 LEU B O 1
ATOM 883 N N . TYR B 1 4 ? 6 6.73 -1.063 1 98.19 4 TYR B N 1
ATOM 884 C CA . TYR B 1 4 ? 5.832 7.082 0.342 1 98.19 4 TYR B CA 1
ATOM 885 C C . TYR B 1 4 ? 4.43 6.734 0.825 1 98.19 4 TYR B C 1
ATOM 887 O O . TYR B 1 4 ? 3.471 7.453 0.54 1 98.19 4 TYR B O 1
ATOM 895 N N . ASN B 1 5 ? 4.348 5.633 1.553 1 97.81 5 ASN B N 1
ATOM 896 C CA . ASN B 1 5 ? 3.057 5.121 1.992 1 97.81 5 ASN B CA 1
ATOM 897 C C . ASN B 1 5 ? 2.799 5.434 3.463 1 97.81 5 ASN B C 1
ATOM 899 O O . ASN B 1 5 ? 3.59 5.055 4.328 1 97.81 5 ASN B O 1
ATOM 903 N N . VAL B 1 6 ? 1.73 6.105 3.74 1 97.81 6 VAL B N 1
ATOM 904 C CA . VAL B 1 6 ? 1.349 6.43 5.109 1 97.81 6 VAL B CA 1
ATOM 905 C C . VAL B 1 6 ? 0.028 5.746 5.457 1 97.81 6 VAL B C 1
ATOM 907 O O . VAL B 1 6 ? -0.995 5.996 4.816 1 97.81 6 VAL B O 1
ATOM 910 N N . THR B 1 7 ? 0.079 4.867 6.398 1 97.19 7 THR B N 1
ATOM 911 C CA . THR B 1 7 ? -1.116 4.199 6.902 1 97.19 7 THR B CA 1
ATOM 912 C C . THR B 1 7 ? -1.515 4.758 8.266 1 97.19 7 THR B C 1
ATOM 914 O O . THR B 1 7 ? -0.684 4.852 9.172 1 97.19 7 THR B O 1
ATOM 917 N N . VAL B 1 8 ? -2.752 5.066 8.383 1 97.19 8 VAL B N 1
ATOM 918 C CA . VAL B 1 8 ? -3.23 5.668 9.625 1 97.19 8 VAL B CA 1
ATOM 919 C C . VAL B 1 8 ? -4.449 4.898 10.133 1 97.19 8 VAL B C 1
ATOM 921 O O . VAL B 1 8 ? -5.375 4.613 9.375 1 97.19 8 VAL B O 1
ATOM 924 N N . ASN B 1 9 ? -4.301 4.449 11.305 1 97.19 9 ASN B N 1
ATOM 925 C CA . ASN B 1 9 ? -5.461 3.977 12.055 1 97.19 9 ASN B CA 1
ATOM 926 C C . ASN B 1 9 ? -6.113 5.105 12.852 1 97.19 9 ASN B C 1
ATOM 928 O O . ASN B 1 9 ? -5.496 5.664 13.758 1 97.19 9 ASN B O 1
ATOM 932 N N . ILE B 1 10 ? -7.316 5.438 12.57 1 96.81 10 ILE B N 1
ATOM 933 C CA . ILE B 1 10 ? -7.941 6.633 13.117 1 96.81 10 ILE B CA 1
ATOM 934 C C . ILE B 1 10 ? -9.156 6.242 13.961 1 96.81 10 ILE B C 1
ATOM 936 O O . ILE B 1 10 ? -9.922 5.355 13.57 1 96.81 10 ILE B O 1
ATOM 940 N N . ASP B 1 11 ? -9.25 6.879 15.141 1 96 11 ASP B N 1
ATOM 941 C CA . ASP B 1 11 ? -10.422 6.703 15.984 1 96 11 ASP B CA 1
ATOM 942 C C . ASP B 1 11 ? -11.703 7.07 15.234 1 96 11 ASP B C 1
ATOM 944 O O . ASP B 1 11 ? -11.758 8.102 14.562 1 96 11 ASP B O 1
ATOM 948 N N . GLN B 1 12 ? -12.648 6.262 15.375 1 94.31 12 GLN B N 1
ATOM 949 C CA . GLN B 1 12 ? -13.898 6.445 14.641 1 94.31 12 GLN B CA 1
ATOM 950 C C . GLN B 1 12 ? -14.562 7.766 15.008 1 94.31 12 GLN B C 1
ATOM 952 O O . GLN B 1 12 ? -15.258 8.367 14.188 1 94.31 12 GLN B O 1
ATOM 957 N N . SER B 1 13 ? -14.32 8.227 16.219 1 95 13 SER B N 1
ATOM 958 C CA . SER B 1 13 ? -14.969 9.43 16.734 1 95 13 SER B CA 1
ATOM 959 C C . SER B 1 13 ? -14.523 10.664 15.969 1 95 13 SER B C 1
ATOM 961 O O . SER B 1 13 ? -15.242 11.672 15.93 1 95 13 SER B O 1
ATOM 963 N N . VAL B 1 14 ? -13.375 10.633 15.32 1 96.69 14 VAL B N 1
ATOM 964 C CA . VAL B 1 14 ? -12.875 11.82 14.633 1 96.69 14 VAL B CA 1
ATOM 965 C C . VAL B 1 14 ? -12.664 11.508 13.148 1 96.69 14 VAL B C 1
ATOM 967 O O . VAL B 1 14 ? -12.031 12.281 12.43 1 96.69 14 VAL B O 1
ATOM 970 N N . GLU B 1 15 ? -13.164 10.383 12.711 1 96.88 15 GLU B N 1
ATOM 971 C CA . GLU B 1 15 ? -12.891 9.867 11.375 1 96.88 15 GLU B CA 1
ATOM 972 C C . GLU B 1 15 ? -13.32 10.859 10.297 1 96.88 15 GLU B C 1
ATOM 974 O O . GLU B 1 15 ? -12.539 11.195 9.406 1 96.88 15 GLU B O 1
ATOM 979 N N . ASP B 1 16 ? -14.562 11.398 10.406 1 96.75 16 ASP B N 1
ATOM 980 C CA . ASP B 1 16 ? -15.109 12.297 9.391 1 96.75 16 ASP B CA 1
ATOM 981 C C . ASP B 1 16 ? -14.297 13.586 9.312 1 96.75 16 ASP B C 1
ATOM 983 O O . ASP B 1 16 ? -13.969 14.047 8.219 1 96.75 16 ASP B O 1
ATOM 987 N N . GLU B 1 17 ? -14.031 14.141 10.43 1 97.81 17 GLU B N 1
ATOM 988 C CA . GLU B 1 17 ? -13.211 15.352 10.484 1 97.81 17 GLU B CA 1
ATOM 989 C C . GLU B 1 17 ? -11.828 15.102 9.898 1 97.81 17 GLU B C 1
ATOM 991 O O . GLU B 1 17 ? -11.289 15.945 9.18 1 97.81 17 GLU B O 1
ATOM 996 N N . TRP B 1 18 ? -11.328 13.961 10.227 1 98.19 18 TRP B N 1
ATOM 997 C CA . TRP B 1 18 ? -9.992 13.602 9.758 1 98.19 18 TRP B CA 1
ATOM 998 C C . TRP B 1 18 ? -9.969 13.453 8.234 1 98.19 18 TRP B C 1
ATOM 1000 O O . TRP B 1 18 ? -9.078 13.977 7.57 1 98.19 18 TRP B O 1
ATOM 1010 N N . ILE B 1 19 ? -10.969 12.797 7.715 1 98.06 19 ILE B N 1
ATOM 1011 C CA . ILE B 1 19 ? -11.047 12.602 6.27 1 98.06 19 ILE B CA 1
ATOM 1012 C C . ILE B 1 19 ? -11.133 13.961 5.57 1 98.06 19 ILE B C 1
ATOM 1014 O O . ILE B 1 19 ? -10.445 14.188 4.57 1 98.06 19 ILE B O 1
ATOM 1018 N N . LYS B 1 20 ? -11.93 14.836 6.102 1 98.06 20 LYS B N 1
ATOM 1019 C CA . LYS B 1 20 ? -12.062 16.172 5.543 1 98.06 20 LYS B CA 1
ATOM 1020 C C . LYS B 1 20 ? -10.734 16.922 5.582 1 98.06 20 LYS B C 1
ATOM 1022 O O . LYS B 1 20 ? -10.328 17.531 4.594 1 98.06 20 LYS B O 1
ATOM 1027 N N . PHE B 1 21 ? -10.086 16.859 6.758 1 98.5 21 PHE B N 1
ATOM 1028 C CA . PHE B 1 21 ? -8.797 17.516 6.926 1 98.5 21 PHE B CA 1
ATOM 1029 C C . PHE B 1 21 ? -7.777 16.969 5.934 1 98.5 21 PHE B C 1
ATOM 1031 O O . PHE B 1 21 ? -7.047 17.734 5.305 1 98.5 21 PHE B O 1
ATOM 1038 N N . MET B 1 22 ? -7.719 15.625 5.758 1 98.5 22 MET B N 1
ATOM 1039 C CA . MET B 1 22 ? -6.781 14.992 4.828 1 98.5 22 MET B CA 1
ATOM 1040 C C . MET B 1 22 ? -7.047 15.453 3.396 1 98.5 22 MET B C 1
ATOM 1042 O O . MET B 1 22 ? -6.125 15.867 2.691 1 98.5 22 MET B O 1
ATOM 1046 N N . ARG B 1 23 ? -8.312 15.453 2.99 1 97.75 23 ARG B N 1
ATOM 1047 C CA . ARG B 1 23 ? -8.695 15.711 1.605 1 97.75 23 ARG B CA 1
ATOM 1048 C C . ARG B 1 23 ? -8.547 17.188 1.268 1 97.75 23 ARG B C 1
ATOM 1050 O O . ARG B 1 23 ? -8.102 17.547 0.172 1 97.75 23 ARG B O 1
ATOM 1057 N N . GLU B 1 24 ? -8.836 18.047 2.164 1 98 24 GLU B N 1
ATOM 1058 C CA . GLU B 1 24 ? -8.961 19.453 1.841 1 98 24 GLU B CA 1
ATOM 1059 C C . GLU B 1 24 ? -7.711 20.234 2.252 1 98 24 GLU B C 1
ATOM 1061 O O . GLU B 1 24 ? -7.449 21.328 1.735 1 98 24 GLU B O 1
ATOM 1066 N N . THR B 1 25 ? -6.965 19.688 3.18 1 98.44 25 THR B N 1
ATOM 1067 C CA . THR B 1 25 ? -5.871 20.484 3.721 1 98.44 25 THR B CA 1
ATOM 1068 C C . THR B 1 25 ? -4.547 19.734 3.598 1 98.44 25 THR B C 1
ATOM 1070 O O . THR B 1 25 ? -3.672 20.125 2.822 1 98.44 25 THR B O 1
ATOM 1073 N N . HIS B 1 26 ? -4.371 18.594 4.281 1 98.69 26 HIS B N 1
ATOM 1074 C CA . HIS B 1 26 ? -3.076 17.953 4.477 1 98.69 26 HIS B CA 1
ATOM 1075 C C . HIS B 1 26 ? -2.512 17.453 3.154 1 98.69 26 HIS B C 1
ATOM 1077 O O . HIS B 1 26 ? -1.375 17.766 2.797 1 98.69 26 HIS B O 1
ATOM 1083 N N . ILE B 1 27 ? -3.33 16.672 2.398 1 98.56 27 ILE B N 1
ATOM 1084 C CA . ILE B 1 27 ? -2.85 16.062 1.159 1 98.56 27 ILE B CA 1
ATOM 1085 C C . ILE B 1 27 ? -2.514 17.156 0.151 1 98.56 27 ILE B C 1
ATOM 1087 O O . ILE B 1 27 ? -1.439 17.156 -0.455 1 98.56 27 ILE B O 1
ATOM 1091 N N . PRO B 1 28 ? -3.441 18.188 0.013 1 98.44 28 PRO B N 1
ATOM 1092 C CA . PRO B 1 28 ? -3.1 19.281 -0.896 1 98.44 28 PRO B CA 1
ATOM 1093 C C . PRO B 1 28 ? -1.819 20 -0.488 1 98.44 28 PRO B C 1
ATOM 1095 O O . PRO B 1 28 ? -1.027 20.391 -1.348 1 98.44 28 PRO B O 1
ATOM 1098 N N . GLU B 1 29 ? -1.551 20.203 0.771 1 98.5 29 GLU B N 1
ATOM 1099 C CA . GLU B 1 29 ? -0.336 20.859 1.242 1 98.5 29 GLU B CA 1
ATOM 1100 C C . GLU B 1 29 ? 0.903 20.031 0.915 1 98.5 29 GLU B C 1
ATOM 1102 O O . GLU B 1 29 ? 1.931 20.578 0.507 1 98.5 29 GLU B O 1
ATOM 1107 N N . VAL B 1 30 ? 0.798 18.734 1.11 1 98.56 30 VAL B N 1
ATOM 1108 C CA . VAL B 1 30 ? 1.904 17.844 0.772 1 98.56 30 VAL B CA 1
ATOM 1109 C C . VAL B 1 30 ? 2.189 17.906 -0.726 1 98.56 30 VAL B C 1
ATOM 1111 O O . VAL B 1 30 ? 3.346 18.047 -1.138 1 98.56 30 VAL B O 1
ATOM 1114 N N . MET B 1 31 ? 1.135 17.891 -1.497 1 98.38 31 MET B N 1
ATOM 1115 C CA . MET B 1 31 ? 1.291 17.938 -2.949 1 98.38 31 MET B CA 1
ATOM 1116 C C . MET B 1 31 ? 1.83 19.297 -3.398 1 98.38 31 MET B C 1
ATOM 1118 O O . MET B 1 31 ? 2.564 19.375 -4.387 1 98.38 31 MET B O 1
ATOM 1122 N N . ALA B 1 32 ? 1.48 20.359 -2.73 1 98 32 ALA B N 1
ATOM 1123 C CA . ALA B 1 32 ? 1.872 21.719 -3.076 1 98 32 ALA B CA 1
ATOM 1124 C C . ALA B 1 32 ? 3.379 21.906 -2.93 1 98 32 ALA B C 1
ATOM 1126 O O . ALA B 1 32 ? 3.941 22.875 -3.457 1 98 32 ALA B O 1
ATOM 1127 N N . THR B 1 33 ? 4.012 21 -2.172 1 97.88 33 THR B N 1
ATOM 1128 C CA . THR B 1 33 ? 5.465 21.078 -2.049 1 97.88 33 THR B CA 1
ATOM 1129 C C . THR B 1 33 ? 6.133 20.891 -3.406 1 97.88 33 THR B C 1
ATOM 1131 O O . THR B 1 33 ? 7.285 21.297 -3.6 1 97.88 33 THR B O 1
ATOM 1134 N N . GLY B 1 34 ? 5.453 20.141 -4.305 1 97.88 34 GLY B N 1
ATOM 1135 C CA . GLY B 1 34 ? 5.965 19.906 -5.645 1 97.88 34 GLY B CA 1
ATOM 1136 C C . GLY B 1 34 ? 6.918 18.719 -5.719 1 97.88 34 GLY B C 1
ATOM 1137 O O . GLY B 1 34 ? 7.539 18.484 -6.754 1 97.88 34 GLY B O 1
ATOM 1138 N N . LEU B 1 35 ? 6.977 18 -4.68 1 98.25 35 LEU B N 1
ATOM 1139 C CA . LEU B 1 35 ? 7.98 16.953 -4.602 1 98.25 35 LEU B CA 1
ATOM 1140 C C . LEU B 1 35 ? 7.375 15.594 -4.961 1 98.25 35 LEU B C 1
ATOM 1142 O O . LEU B 1 35 ? 8.102 14.625 -5.16 1 98.25 35 LEU B O 1
ATOM 1146 N N . PHE B 1 36 ? 6.062 15.516 -5.016 1 98.31 36 PHE B N 1
ATOM 1147 C CA . PHE B 1 36 ? 5.359 14.289 -5.355 1 98.31 36 PHE B CA 1
ATOM 1148 C C . PHE B 1 36 ? 4.555 14.461 -6.637 1 98.31 36 PHE B C 1
ATOM 1150 O O . PHE B 1 36 ? 3.965 15.516 -6.871 1 98.31 36 PHE B O 1
ATOM 1157 N N . LYS B 1 37 ? 4.527 13.422 -7.426 1 97 37 LYS B N 1
ATOM 1158 C CA . LYS B 1 37 ? 3.889 13.477 -8.734 1 97 37 LYS B CA 1
ATOM 1159 C C . LYS B 1 37 ? 2.402 13.141 -8.641 1 97 37 LYS B C 1
ATOM 1161 O O . LYS B 1 37 ? 1.597 13.641 -9.43 1 97 37 LYS B O 1
ATOM 1166 N N . GLU B 1 38 ? 2.143 12.273 -7.793 1 96.19 38 GLU B N 1
ATOM 1167 C CA . GLU B 1 38 ? 0.773 11.781 -7.645 1 96.19 38 GLU B CA 1
ATOM 1168 C C . GLU B 1 38 ? 0.519 11.273 -6.23 1 96.19 38 GLU B C 1
ATOM 1170 O O . GLU B 1 38 ? 1.461 11.047 -5.469 1 96.19 38 GLU B O 1
ATOM 1175 N N . ASN B 1 39 ? -0.756 11.281 -5.934 1 97.75 39 ASN B N 1
ATOM 1176 C CA . ASN B 1 39 ? -1.179 10.695 -4.668 1 97.75 39 ASN B CA 1
ATOM 1177 C C . ASN B 1 39 ? -2.424 9.836 -4.84 1 97.75 39 ASN B C 1
ATOM 1179 O O . ASN B 1 39 ? -3.168 9.992 -5.809 1 97.75 39 ASN B O 1
ATOM 1183 N N . LYS B 1 40 ? -2.592 8.898 -4 1 97.31 40 LYS B N 1
ATOM 1184 C CA . LYS B 1 40 ? -3.809 8.102 -3.881 1 97.31 40 LYS B CA 1
ATOM 1185 C C . LYS B 1 40 ? -4.234 7.961 -2.422 1 97.31 40 LYS B C 1
ATOM 1187 O O . LYS B 1 40 ? -3.391 7.801 -1.537 1 97.31 40 LYS B O 1
ATOM 1192 N N . PHE B 1 41 ? -5.5 8.102 -2.221 1 98.25 41 PHE B N 1
ATOM 1193 C CA . PHE B 1 41 ? -6.09 8.023 -0.888 1 98.25 41 PHE B CA 1
ATOM 1194 C C . PHE B 1 41 ? -7.066 6.855 -0.796 1 98.25 41 PHE B C 1
ATOM 1196 O O . PHE B 1 41 ? -8.047 6.805 -1.538 1 98.25 41 PHE B O 1
ATOM 1203 N N . PHE B 1 42 ? -6.688 5.891 0.153 1 98.06 42 PHE B N 1
ATOM 1204 C CA . PHE B 1 42 ? -7.457 4.652 0.212 1 98.06 42 PHE B CA 1
ATOM 1205 C C . PHE B 1 42 ? -8.008 4.422 1.613 1 98.06 42 PHE B C 1
ATOM 1207 O O . PHE B 1 42 ? -7.457 4.93 2.594 1 98.06 42 PHE B O 1
ATOM 1214 N N . ARG B 1 43 ? -9.094 3.68 1.668 1 97.06 43 ARG B N 1
ATOM 1215 C CA . ARG B 1 43 ? -9.609 3.078 2.896 1 97.06 43 ARG B CA 1
ATOM 1216 C C . ARG B 1 43 ? -9.414 1.565 2.887 1 97.06 43 ARG B C 1
ATOM 1218 O O . ARG B 1 43 ? -9.719 0.9 1.896 1 97.06 43 ARG B O 1
ATOM 1225 N N . LEU B 1 44 ? -8.797 1.021 3.928 1 95.69 44 LEU B N 1
ATOM 1226 C CA . LEU B 1 44 ? -8.703 -0.431 4.035 1 95.69 44 LEU B CA 1
ATOM 1227 C C . LEU B 1 44 ? -10.078 -1.048 4.266 1 95.69 44 LEU B C 1
ATOM 1229 O O . LEU B 1 44 ? -10.844 -0.576 5.109 1 95.69 44 LEU B O 1
ATOM 1233 N N . MET B 1 45 ? -10.383 -2.059 3.535 1 92.62 45 MET B N 1
ATOM 1234 C CA . MET B 1 45 ? -11.734 -2.611 3.549 1 92.62 45 MET B CA 1
ATOM 1235 C C . MET B 1 45 ? -11.883 -3.672 4.637 1 92.62 45 MET B C 1
ATOM 1237 O O . MET B 1 45 ? -12.961 -4.242 4.816 1 92.62 45 MET B O 1
ATOM 1241 N N . HIS B 1 46 ? -10.898 -3.912 5.371 1 86.88 46 HIS B N 1
ATOM 1242 C CA . HIS B 1 46 ? -11.016 -4.832 6.496 1 86.88 46 HIS B CA 1
ATOM 1243 C C . HIS B 1 46 ? -11.062 -4.074 7.82 1 86.88 46 HIS B C 1
ATOM 1245 O O . HIS B 1 46 ? -10.453 -3.014 7.957 1 86.88 46 HIS B O 1
ATOM 1251 N N . GLU B 1 47 ? -11.781 -4.574 8.664 1 75.81 47 GLU B N 1
ATOM 1252 C CA . GLU B 1 47 ? -11.953 -3.955 9.969 1 75.81 47 GLU B CA 1
ATOM 1253 C C . GLU B 1 47 ? -10.703 -4.141 10.836 1 75.81 47 GLU B C 1
ATOM 1255 O O . GLU B 1 47 ? -10.055 -5.184 10.773 1 75.81 47 GLU B O 1
ATOM 1260 N N . ALA B 1 48 ? -10.594 -3.037 11.547 1 79.69 48 ALA B N 1
ATOM 1261 C CA . ALA B 1 48 ? -9.508 -3.129 12.516 1 79.69 48 ALA B CA 1
ATOM 1262 C C . ALA B 1 48 ? -9.969 -3.805 13.797 1 79.69 48 ALA B C 1
ATOM 1264 O O . ALA B 1 48 ? -11.141 -3.707 14.172 1 79.69 48 ALA B O 1
ATOM 1265 N N . GLU B 1 49 ? -9.055 -4.434 14.32 1 79.69 49 GLU B N 1
ATOM 1266 C CA . GLU B 1 49 ? -9.359 -5.148 15.562 1 79.69 49 GLU B CA 1
ATOM 1267 C C . GLU B 1 49 ? -9.703 -4.18 16.688 1 79.69 49 GLU B C 1
ATOM 1269 O O . GLU B 1 49 ? -10.508 -4.5 17.562 1 79.69 49 GLU B O 1
ATOM 1274 N N . ASP B 1 50 ? -9.188 -2.98 16.688 1 81.5 50 ASP B N 1
ATOM 1275 C CA . ASP B 1 50 ? -9.352 -2.039 17.797 1 81.5 50 ASP B CA 1
ATOM 1276 C C . ASP B 1 50 ? -10.555 -1.126 17.562 1 81.5 50 ASP B C 1
ATOM 1278 O O . ASP B 1 50 ? -10.805 -0.209 18.344 1 81.5 50 ASP B O 1
ATOM 1282 N N . GLY B 1 51 ? -11.234 -1.348 16.562 1 82.38 51 GLY B N 1
ATOM 1283 C CA . GLY B 1 51 ? -12.406 -0.535 16.266 1 82.38 51 GLY B CA 1
ATOM 1284 C C . GLY B 1 51 ? -12.086 0.702 15.453 1 82.38 51 GLY B C 1
ATOM 1285 O O . GLY B 1 51 ? -12.984 1.438 15.055 1 82.38 51 GLY B O 1
ATOM 1286 N N . GLY B 1 52 ? -10.883 0.985 15.25 1 90.25 52 GLY B N 1
ATOM 1287 C CA . GLY B 1 52 ? -10.5 2.086 14.383 1 90.25 52 GLY B CA 1
ATOM 1288 C C . GLY B 1 52 ? -10.641 1.757 12.906 1 90.25 52 GLY B C 1
ATOM 1289 O O . GLY B 1 52 ? -11.078 0.662 12.547 1 90.25 52 GLY B O 1
ATOM 1290 N N . VAL B 1 53 ? -10.523 2.764 12.18 1 94.25 53 VAL B N 1
ATOM 1291 C CA . VAL B 1 53 ? -10.555 2.57 10.734 1 94.25 53 VAL B CA 1
ATOM 1292 C C . VAL B 1 53 ? -9.18 2.863 10.141 1 94.25 53 VAL B C 1
ATOM 1294 O O . VAL B 1 53 ? -8.516 3.828 10.531 1 94.25 53 VAL B O 1
ATOM 1297 N N . ASN B 1 54 ? -8.766 2.072 9.195 1 96.56 54 ASN B N 1
ATOM 1298 C CA . ASN B 1 54 ? -7.445 2.223 8.586 1 96.56 54 ASN B CA 1
ATOM 1299 C C . ASN B 1 54 ? -7.531 2.879 7.211 1 96.56 54 ASN B C 1
ATOM 1301 O O . ASN B 1 54 ? -8.391 2.521 6.402 1 96.56 54 ASN B O 1
ATOM 1305 N N . TYR B 1 55 ? -6.715 3.809 7.062 1 97.75 55 TYR B N 1
ATOM 1306 C CA . TYR B 1 55 ? -6.562 4.496 5.785 1 97.75 55 TYR B CA 1
ATOM 1307 C C . TYR B 1 55 ? -5.113 4.461 5.312 1 97.75 55 TYR B C 1
ATOM 1309 O O . TYR B 1 55 ? -4.199 4.277 6.117 1 97.75 55 TYR B O 1
ATOM 1317 N N . SER B 1 56 ? -4.996 4.621 4.023 1 97.69 56 SER B N 1
ATOM 1318 C CA . SER B 1 56 ? -3.662 4.695 3.436 1 97.69 56 SER B CA 1
ATOM 1319 C C . SER B 1 56 ? -3.559 5.84 2.434 1 97.69 56 SER B C 1
ATOM 1321 O O . SER B 1 56 ? -4.41 5.977 1.551 1 97.69 56 SER B O 1
ATOM 1323 N N . VAL B 1 57 ? -2.58 6.672 2.598 1 98.38 57 VAL B N 1
ATOM 1324 C CA . VAL B 1 57 ? -2.248 7.699 1.614 1 98.38 57 VAL B CA 1
ATOM 1325 C C . VAL B 1 57 ? -0.916 7.363 0.947 1 98.38 57 VAL B C 1
ATOM 1327 O O . VAL B 1 57 ? 0.093 7.164 1.629 1 98.38 57 VAL B O 1
ATOM 1330 N N . GLN B 1 58 ? -0.993 7.293 -0.32 1 98 58 GLN B N 1
ATOM 1331 C CA . GLN B 1 58 ? 0.196 6.988 -1.108 1 98 58 GLN B CA 1
ATOM 1332 C C . GLN B 1 58 ? 0.683 8.219 -1.871 1 98 58 GLN B C 1
ATOM 1334 O O . GLN B 1 58 ? -0.092 8.859 -2.58 1 98 58 GLN B O 1
ATOM 1339 N N . TYR B 1 59 ? 1.941 8.57 -1.689 1 98.56 59 TYR B N 1
ATOM 1340 C CA . TYR B 1 59 ? 2.586 9.648 -2.438 1 98.56 59 TYR B CA 1
ATOM 1341 C C . TYR B 1 59 ? 3.703 9.102 -3.318 1 98.56 59 TYR B C 1
ATOM 1343 O O . TYR B 1 59 ? 4.605 8.414 -2.836 1 98.56 59 TYR B O 1
ATOM 1351 N N . PHE B 1 60 ? 3.66 9.398 -4.543 1 98.06 60 PHE B N 1
ATOM 1352 C CA . PHE B 1 60 ? 4.645 8.891 -5.488 1 98.06 60 PHE B CA 1
ATOM 1353 C C . PHE B 1 60 ? 5.684 9.953 -5.82 1 98.06 60 PHE B C 1
ATOM 1355 O O . PHE B 1 60 ? 5.355 11 -6.375 1 98.06 60 PHE B O 1
ATOM 1362 N N . ALA B 1 61 ? 6.855 9.672 -5.473 1 98.12 61 ALA B N 1
ATOM 1363 C CA . ALA B 1 61 ? 7.98 10.555 -5.773 1 98.12 61 ALA B CA 1
ATOM 1364 C C . ALA B 1 61 ? 8.844 9.977 -6.891 1 98.12 61 ALA B C 1
ATOM 1366 O O . ALA B 1 61 ? 8.961 8.758 -7.027 1 98.12 61 ALA B O 1
ATOM 1367 N N . GLU B 1 62 ? 9.477 10.867 -7.586 1 97.38 62 GLU B N 1
ATOM 1368 C CA . GLU B 1 62 ? 10.312 10.445 -8.711 1 97.38 62 GLU B CA 1
ATOM 1369 C C . GLU B 1 62 ? 11.516 9.648 -8.234 1 97.38 62 GLU B C 1
ATOM 1371 O O . GLU B 1 62 ? 11.938 8.695 -8.898 1 97.38 62 GLU B O 1
ATOM 1376 N N . ASP B 1 63 ? 12.125 10.117 -7.199 1 96.25 63 ASP B N 1
ATOM 1377 C CA . ASP B 1 63 ? 13.312 9.445 -6.68 1 96.25 63 ASP B CA 1
ATOM 1378 C C . ASP B 1 63 ? 13.492 9.734 -5.191 1 96.25 63 ASP B C 1
ATOM 1380 O O . ASP B 1 63 ? 12.68 10.438 -4.582 1 96.25 63 ASP B O 1
ATOM 1384 N N . MET B 1 64 ? 14.523 9.117 -4.609 1 95.62 64 MET B N 1
ATOM 1385 C CA . MET B 1 64 ? 14.789 9.195 -3.174 1 95.62 64 MET B CA 1
ATOM 1386 C C . MET B 1 64 ? 15.148 10.617 -2.764 1 95.62 64 MET B C 1
ATOM 1388 O O . MET B 1 64 ? 14.93 11.016 -1.616 1 95.62 64 MET B O 1
ATOM 1392 N N . ASP B 1 65 ? 15.688 11.398 -3.672 1 97.69 65 ASP B N 1
ATOM 1393 C CA . ASP B 1 65 ? 16.078 12.773 -3.357 1 97.69 65 ASP B CA 1
ATOM 1394 C C . ASP B 1 65 ? 14.867 13.625 -2.998 1 97.69 65 ASP B C 1
ATOM 1396 O O . ASP B 1 65 ? 14.938 14.469 -2.104 1 97.69 65 ASP B O 1
ATOM 1400 N N . LYS B 1 66 ? 13.812 13.391 -3.695 1 98.12 66 LYS B N 1
ATOM 1401 C CA . LYS B 1 66 ? 12.586 14.125 -3.414 1 98.12 66 LYS B CA 1
ATOM 1402 C C . LYS B 1 66 ? 12.039 13.789 -2.031 1 98.12 66 LYS B C 1
ATOM 1404 O O . LYS B 1 66 ? 11.562 14.664 -1.311 1 98.12 66 LYS B O 1
ATOM 1409 N N . ILE B 1 67 ? 12.188 12.562 -1.646 1 97.56 67 ILE B N 1
ATOM 1410 C CA . ILE B 1 67 ? 11.734 12.125 -0.331 1 97.56 67 ILE B CA 1
ATOM 1411 C C . ILE B 1 67 ? 12.586 12.781 0.754 1 97.56 67 ILE B C 1
ATOM 1413 O O . ILE B 1 67 ? 12.047 13.289 1.743 1 97.56 67 ILE B O 1
ATOM 1417 N N . LYS B 1 68 ? 13.82 12.758 0.592 1 97.44 68 LYS B N 1
ATOM 1418 C CA . LYS B 1 68 ? 14.734 13.359 1.559 1 97.44 68 LYS B CA 1
ATOM 1419 C C . LYS B 1 68 ? 14.461 14.852 1.72 1 97.44 68 LYS B C 1
ATOM 1421 O O . LYS B 1 68 ? 14.438 15.367 2.84 1 97.44 68 LYS B O 1
ATOM 1426 N N . GLU B 1 69 ? 14.281 15.461 0.604 1 98.06 69 GLU B N 1
ATOM 1427 C CA . GLU B 1 69 ? 13.945 16.875 0.641 1 98.06 69 GLU B CA 1
ATOM 1428 C C . GLU B 1 69 ? 12.648 17.125 1.409 1 98.06 69 GLU B C 1
ATOM 1430 O O . GLU B 1 69 ? 12.57 18.047 2.219 1 98.06 69 GLU B O 1
ATOM 1435 N N . TYR B 1 70 ? 11.68 16.312 1.103 1 98.5 70 TYR B N 1
ATOM 1436 C CA . TYR B 1 70 ? 10.406 16.406 1.81 1 98.5 70 TYR B CA 1
ATOM 1437 C C . TYR B 1 70 ? 10.609 16.25 3.314 1 98.5 70 TYR B C 1
ATOM 1439 O O . TYR B 1 70 ? 10.086 17.062 4.098 1 98.5 70 TYR B O 1
ATOM 1447 N N . GLN B 1 71 ? 11.297 15.234 3.748 1 97.25 71 GLN B N 1
ATOM 1448 C CA . GLN B 1 71 ? 11.531 14.938 5.156 1 97.25 71 GLN B CA 1
ATOM 1449 C C . GLN B 1 71 ? 12.32 16.062 5.832 1 97.25 71 GLN B C 1
ATOM 1451 O O . GLN B 1 71 ? 12.07 16.391 6.996 1 97.25 71 GLN B O 1
ATOM 1456 N N . GLU B 1 72 ? 13.164 16.688 5.086 1 97.19 72 GLU B N 1
ATOM 1457 C CA . GLU B 1 72 ? 14.039 17.703 5.645 1 97.19 72 GLU B CA 1
ATOM 1458 C C . GLU B 1 72 ? 13.336 19.062 5.715 1 97.19 72 GLU B C 1
ATOM 1460 O O . GLU B 1 72 ? 13.5 19.797 6.688 1 97.19 72 GLU B O 1
ATOM 1465 N N . LYS B 1 73 ? 12.516 19.344 4.77 1 97.88 73 LYS B N 1
ATOM 1466 C CA . LYS B 1 73 ? 12.062 20.719 4.617 1 97.88 73 LYS B CA 1
ATOM 1467 C C . LYS B 1 73 ? 10.586 20.875 4.988 1 97.88 73 LYS B C 1
ATOM 1469 O O . LYS B 1 73 ? 10.141 21.953 5.375 1 97.88 73 LYS B O 1
ATOM 1474 N N . HIS B 1 74 ? 9.852 19.797 4.812 1 98.12 74 HIS B N 1
ATOM 1475 C CA . HIS B 1 74 ? 8.414 20.031 4.832 1 98.12 74 HIS B CA 1
ATOM 1476 C C . HIS B 1 74 ? 7.727 19.125 5.852 1 98.12 74 HIS B C 1
ATOM 1478 O O . HIS B 1 74 ? 6.746 19.516 6.484 1 98.12 74 HIS B O 1
ATOM 1484 N N . ALA B 1 75 ? 8.227 17.906 6.082 1 97.19 75 ALA B N 1
ATOM 1485 C CA . ALA B 1 75 ? 7.531 16.859 6.809 1 97.19 75 ALA B CA 1
ATOM 1486 C C . ALA B 1 75 ? 7.203 17.297 8.234 1 97.19 75 ALA B C 1
ATOM 1488 O O . ALA B 1 75 ? 6.07 17.125 8.695 1 97.19 75 ALA B O 1
ATOM 1489 N N . ARG B 1 76 ? 8.164 17.844 8.891 1 96.94 76 ARG B N 1
ATOM 1490 C CA . ARG B 1 76 ? 8 18.219 10.297 1 96.94 76 ARG B CA 1
ATOM 1491 C C . ARG B 1 76 ? 6.805 19.141 10.484 1 96.94 76 ARG B C 1
ATOM 1493 O O . ARG B 1 76 ? 5.926 18.859 11.305 1 96.94 76 ARG B O 1
ATOM 1500 N N . GLN B 1 77 ? 6.758 20.172 9.773 1 97.12 77 GLN B N 1
ATOM 1501 C CA . GLN B 1 77 ? 5.684 21.156 9.906 1 97.12 77 GLN B CA 1
ATOM 1502 C C . GLN B 1 77 ? 4.328 20.531 9.594 1 97.12 77 GLN B C 1
ATOM 1504 O O . GLN B 1 77 ? 3.355 20.75 10.312 1 97.12 77 GLN B O 1
ATOM 1509 N N . LEU B 1 78 ? 4.285 19.797 8.531 1 97.75 78 LEU B N 1
ATOM 1510 C CA . LEU B 1 78 ? 3.027 19.203 8.102 1 97.75 78 LEU B CA 1
ATOM 1511 C C . LEU B 1 78 ? 2.557 18.141 9.086 1 97.75 78 LEU B C 1
ATOM 1513 O O . LEU B 1 78 ? 1.366 18.062 9.406 1 97.75 78 LEU B O 1
ATOM 1517 N N . GLN B 1 79 ? 3.465 17.312 9.594 1 96.88 79 GLN B N 1
ATOM 1518 C CA . GLN B 1 79 ? 3.125 16.266 10.555 1 96.88 79 GLN B CA 1
ATOM 1519 C C . GLN B 1 79 ? 2.738 16.859 11.906 1 96.88 79 GLN B C 1
ATOM 1521 O O . GLN B 1 79 ? 1.852 16.344 12.586 1 96.88 79 GLN B O 1
ATOM 1526 N N . ASP B 1 80 ? 3.381 17.969 12.266 1 97.06 80 ASP B N 1
ATOM 1527 C CA . ASP B 1 80 ? 3.033 18.656 13.5 1 97.06 80 ASP B CA 1
ATOM 1528 C C . ASP B 1 80 ? 1.595 19.172 13.461 1 97.06 80 ASP B C 1
ATOM 1530 O O . ASP B 1 80 ? 0.861 19.062 14.445 1 97.06 80 ASP B O 1
ATOM 1534 N N . LYS B 1 81 ? 1.271 19.766 12.359 1 96.56 81 LYS B N 1
ATOM 1535 C CA . LYS B 1 81 ? -0.095 20.25 12.172 1 96.56 81 LYS B CA 1
ATOM 1536 C C . LYS B 1 81 ? -1.104 19.109 12.344 1 96.56 81 LYS B C 1
ATOM 1538 O O . LYS B 1 81 ? -2.127 19.281 13.008 1 96.56 81 LYS B O 1
ATOM 1543 N N . HIS B 1 82 ? -0.823 17.969 11.695 1 97.19 82 HIS B N 1
ATOM 1544 C CA . HIS B 1 82 ? -1.663 16.781 11.812 1 97.19 82 HIS B CA 1
ATOM 1545 C C . HIS B 1 82 ? -1.735 16.297 13.25 1 97.19 82 HIS B C 1
ATOM 1547 O O . HIS B 1 82 ? -2.818 15.992 13.758 1 97.19 82 HIS B O 1
ATOM 1553 N N . GLN B 1 83 ? -0.625 16.25 13.914 1 96.38 83 GLN B N 1
ATOM 1554 C CA . GLN B 1 83 ? -0.542 15.781 15.289 1 96.38 83 GLN B CA 1
ATOM 1555 C C . GLN B 1 83 ? -1.328 16.688 16.234 1 96.38 83 GLN B C 1
ATOM 1557 O O . GLN B 1 83 ? -2.01 16.203 17.141 1 96.38 83 GLN B O 1
ATOM 1562 N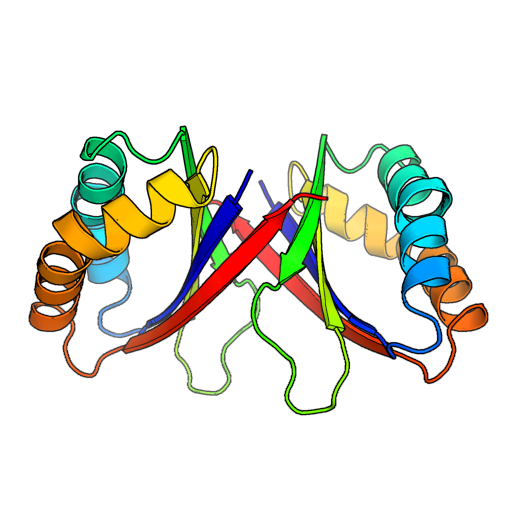 N . LEU B 1 84 ? -1.216 17.969 16.062 1 95.69 84 LEU B N 1
ATOM 1563 C CA . LEU B 1 84 ? -1.892 18.938 16.922 1 95.69 84 LEU B CA 1
ATOM 1564 C C . LEU B 1 84 ? -3.406 18.781 16.812 1 95.69 84 LEU B C 1
ATOM 1566 O O . LEU B 1 84 ? -4.113 18.906 17.828 1 95.69 84 LEU B O 1
ATOM 1570 N N . LYS B 1 85 ? -3.861 18.5 15.719 1 96.38 85 LYS B N 1
ATOM 1571 C CA . LYS B 1 85 ? -5.301 18.438 15.477 1 96.38 85 LYS B CA 1
ATOM 1572 C C . LYS B 1 85 ? -5.891 17.141 15.984 1 96.38 85 LYS B C 1
ATOM 1574 O O . LYS B 1 85 ? -7.023 17.109 16.484 1 96.38 85 LYS B O 1
ATOM 1579 N N . PHE B 1 86 ? -5.141 16.062 15.867 1 97.31 86 PHE B N 1
ATOM 1580 C CA . PHE B 1 86 ? -5.719 14.75 16.141 1 97.31 86 PHE B CA 1
ATOM 1581 C C . PHE B 1 86 ? -4.895 14 17.188 1 97.31 86 PHE B C 1
ATOM 1583 O O . PHE B 1 86 ? -4.801 12.773 17.156 1 97.31 86 PHE B O 1
ATOM 1590 N N . ARG B 1 87 ? -4.453 14.656 18.109 1 93.44 87 ARG B N 1
ATOM 1591 C CA . ARG B 1 87 ? -3.584 14.102 19.141 1 93.44 87 ARG B CA 1
ATOM 1592 C C . ARG B 1 87 ? -4.25 12.922 19.844 1 93.44 87 ARG B C 1
ATOM 1594 O O . ARG B 1 87 ? -5.418 13 20.219 1 93.44 87 ARG B O 1
ATOM 1601 N N . ASP B 1 88 ? -3.49 11.797 19.891 1 94.25 88 ASP B N 1
ATOM 1602 C CA . ASP B 1 88 ? -3.857 10.594 20.625 1 94.25 88 ASP B CA 1
ATOM 1603 C C . ASP B 1 88 ? -5.086 9.922 20.016 1 94.25 88 ASP B C 1
ATOM 1605 O O . ASP B 1 88 ? -5.797 9.18 20.688 1 94.25 88 ASP B O 1
ATOM 1609 N N . ARG B 1 89 ? -5.41 10.242 18.828 1 95.75 89 ARG B N 1
ATOM 1610 C CA . ARG B 1 89 ? -6.598 9.68 18.203 1 95.75 89 ARG B CA 1
ATOM 1611 C C . ARG B 1 89 ? -6.227 8.852 16.984 1 95.75 89 ARG B C 1
ATOM 1613 O O . ARG B 1 89 ? -7.09 8.492 16.172 1 95.75 89 ARG B O 1
ATOM 1620 N N . TYR B 1 90 ? -4.988 8.648 16.875 1 96.56 90 TYR B N 1
ATOM 1621 C CA . TYR B 1 90 ? -4.562 7.906 15.688 1 96.56 90 TYR B CA 1
ATOM 1622 C C . TYR B 1 90 ? -3.271 7.145 15.961 1 96.56 90 TYR B C 1
ATOM 1624 O O . TYR B 1 90 ? -2.555 7.445 16.922 1 96.56 90 TYR B O 1
ATOM 1632 N N . VAL B 1 91 ? -3.082 6.145 15.227 1 96 91 VAL B N 1
ATOM 1633 C CA . VAL B 1 91 ? -1.811 5.445 15.086 1 96 91 VAL B CA 1
ATOM 1634 C C . VAL B 1 91 ? -1.345 5.504 13.633 1 96 91 VAL B C 1
ATOM 1636 O O . VAL B 1 91 ? -2.133 5.281 12.711 1 96 91 VAL B O 1
ATOM 1639 N N . ILE B 1 92 ? -0.059 5.797 13.453 1 96.19 92 ILE B N 1
ATOM 1640 C CA . ILE B 1 92 ? 0.415 6.043 12.094 1 96.19 92 ILE B CA 1
ATOM 1641 C C . ILE B 1 92 ? 1.627 5.16 11.805 1 96.19 92 ILE B C 1
ATOM 1643 O O . ILE B 1 92 ? 2.453 4.922 12.688 1 96.19 92 ILE B O 1
ATOM 1647 N N . PHE B 1 93 ? 1.666 4.688 10.586 1 94.19 93 PHE B N 1
ATOM 1648 C CA . PHE B 1 93 ? 2.783 3.902 10.07 1 94.19 93 PHE B CA 1
ATOM 1649 C C . PHE B 1 93 ? 3.234 4.426 8.711 1 94.19 93 PHE B C 1
ATOM 1651 O O . PHE B 1 93 ? 2.422 4.578 7.797 1 94.19 93 PHE B O 1
ATOM 1658 N N . ARG B 1 94 ? 4.543 4.652 8.625 1 96.31 94 ARG B N 1
ATOM 1659 C CA . ARG B 1 94 ? 5.102 5.141 7.367 1 96.31 94 ARG B CA 1
ATOM 1660 C C . ARG B 1 94 ? 6.102 4.148 6.789 1 96.31 94 ARG B C 1
ATOM 1662 O O . ARG B 1 94 ? 6.891 3.551 7.527 1 96.31 94 ARG B O 1
ATOM 1669 N N . SER B 1 95 ? 5.961 3.975 5.457 1 95.56 95 SER B N 1
ATOM 1670 C CA . SER B 1 95 ? 6.91 3.09 4.789 1 95.56 95 SER B CA 1
ATOM 1671 C C . SER B 1 95 ? 7.312 3.645 3.426 1 95.56 95 SER B C 1
ATOM 1673 O O . SER B 1 95 ? 6.523 4.324 2.768 1 95.56 95 SER B O 1
ATOM 1675 N N . LEU B 1 96 ? 8.57 3.379 3.135 1 97.25 96 LEU B N 1
ATOM 1676 C CA . LEU B 1 96 ? 9.086 3.701 1.81 1 97.25 96 LEU B CA 1
ATOM 1677 C C . LEU B 1 96 ? 9.211 2.445 0.954 1 97.25 96 LEU B C 1
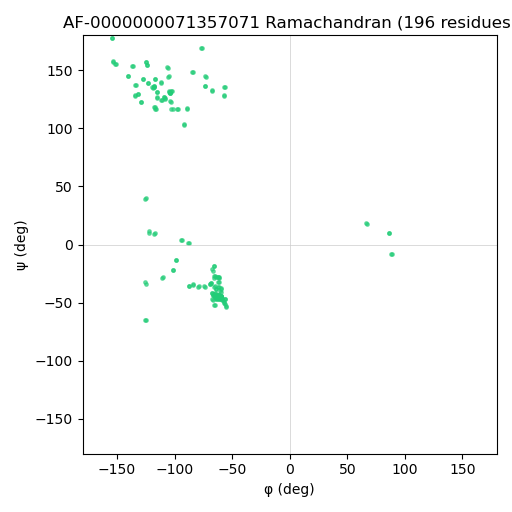ATOM 1679 O O . LEU B 1 96 ? 9.734 1.428 1.413 1 97.25 96 LEU B O 1
ATOM 1683 N N . LEU B 1 97 ? 8.688 2.551 -0.206 1 97.12 97 LEU B N 1
ATOM 1684 C CA . LEU B 1 97 ? 8.773 1.445 -1.153 1 97.12 97 LEU B CA 1
ATOM 1685 C C . LEU B 1 97 ? 9.43 1.895 -2.455 1 97.12 97 LEU B C 1
ATOM 1687 O O . LEU B 1 97 ? 9.18 3.004 -2.932 1 97.12 97 LEU B O 1
ATOM 1691 N N . GLU B 1 98 ? 10.266 1.05 -2.971 1 97.44 98 GLU B N 1
ATOM 1692 C CA . GLU B 1 98 ? 10.922 1.32 -4.246 1 97.44 98 GLU B CA 1
ATOM 1693 C C . GLU B 1 98 ? 10.297 0.494 -5.371 1 97.44 98 GLU B C 1
ATOM 1695 O O . GLU B 1 98 ? 10.133 -0.719 -5.234 1 97.44 98 GLU B O 1
ATOM 1700 N N . GLN B 1 99 ? 9.992 1.168 -6.426 1 96.38 99 GLN B N 1
ATOM 1701 C CA . GLN B 1 99 ? 9.398 0.461 -7.555 1 96.38 99 GLN B CA 1
ATOM 1702 C C . GLN B 1 99 ? 10.438 -0.378 -8.289 1 96.38 99 GLN B C 1
ATOM 1704 O O . GLN B 1 99 ? 11.555 0.081 -8.523 1 96.38 99 GLN B O 1
ATOM 1709 N N . LEU B 1 100 ? 9.992 -1.616 -8.609 1 94.81 100 LEU B N 1
ATOM 1710 C CA . LEU B 1 100 ? 10.859 -2.527 -9.344 1 94.81 100 LEU B CA 1
ATOM 1711 C C . LEU B 1 100 ? 10.453 -2.607 -10.812 1 94.81 100 LEU B C 1
ATOM 1713 O O . LEU B 1 100 ? 9.273 -2.5 -11.133 1 94.81 100 LEU B O 1
#

Secondary structure (DSSP, 8-state):
-EEEEEEEEE-GGGHHHHHHHIIIIIHHHHHHTS--SEEEEEEESS--TTS-EEEEEEEEESSHHHHHHHIIIIIHHHHHHHHHHSTTSEEEEEEEEEE-/-EEEEEEEEE-GGGHHHHHHHIIIIIHHHHHHTS--SEEEEEEESS--TTS-EEEEEEEEESSHHHHHHHHHHTHHHHHHHHHHHSTTSEEEEEEEEEE-

pLDDT: mean 96.03, std 4.24, range [74.75, 98.69]

InterPro domains:
  IPR025563 Protein of unknown function DUF4286 [PF14114] (1-99)

Foldseek 3Di:
DKKKKKKKFFAPVCVVVLVCCCVPPLVVQLVVVVFFDDKDKAWDPDADPVRTTMIMMITHGPDVVSVVCCVPPPCVVSVVVVCVVRPPGMDMDIDMDDDD/DKKKKKKKFFAPVCVVVLVCCCVPPLVVQLVVVVFFDDKDKAWDPDADPVRTTMIMMITHGPDVVSVVCCVPPPCVVSVVVVCVVRPPGMDMDIDMDDDD

Sequence (200 aa):
MILYNVTVNIDQSVEDEWIKFMRETHIPEVMATGLFKENKFFRLMHEAEDGGVNYSVQYFAEDMDKIKEYQEKHARQLQDKHQLKFRDRYVIFRSLLEQLMILYNVTVNIDQSVEDEWIKFMRETHIPEVMATGLFKENKFFRLMHEAEDGGVNYSVQYFAEDMDKIKEYQEKHARQLQDKHQLKFRDRYVIFRSLLEQL

Organism: NCBI:txid346377

Nearest PDB structures (foldseek):
  2ftr-assembly1_B  TM=7.120E-01  e=1.925E-05  Halalkalibacterium halodurans C-125
  2jdj-assembly1_A  TM=7.536E-01  e=4.177E-04  Hahella chejuensis
  3bgu-assembly1_A  TM=6.265E-01  e=6.355E-04  Thermobifida fusca YX
  2n76-assembly1_A  TM=5.580E-01  e=1.463E-04  synthetic construct
  2pgc-assembly1_C  TM=6.952E-01  e=1.118E-02  uncultured marine organism

Solvent-accessible surface area (backbone atoms only — not comparable to full-atom values): 10530 Å² total; per-residue (Å²): 75,27,37,45,36,38,35,35,38,30,38,63,91,48,39,69,60,46,51,50,44,39,67,71,43,54,50,50,53,57,46,68,68,66,47,41,80,45,74,48,44,31,35,47,72,60,81,42,90,84,63,30,46,41,33,35,39,37,35,34,19,72,39,68,65,38,51,51,49,38,59,72,74,44,40,60,63,55,51,48,55,52,43,69,74,46,61,93,39,58,49,78,47,79,46,49,27,38,58,108,77,27,36,44,36,38,35,35,36,30,37,63,91,48,38,67,62,47,51,49,43,39,68,71,43,53,50,50,54,57,45,67,69,66,48,40,80,46,72,48,43,30,34,46,72,61,81,42,92,83,64,29,46,41,33,36,40,37,36,35,20,71,38,69,68,38,51,52,49,39,59,73,75,43,41,61,65,56,50,47,55,51,42,71,74,46,61,93,39,56,47,78,47,77,47,48,27,38,57,107

Radius of gyration: 17.71 Å; Cα contacts (8 Å, |Δi|>4): 352; chains: 2; bounding box: 34×47×39 Å